Protein AF-A0A5J4L9F7-F1 (afdb_monomer)

Secondary structure (DSSP, 8-state):
----------PPPPP--GGGS--TTSHHHHHHHHHHHHHTSPPEEGGGPPP----EEEEEEE-S--GGGGGG--TT--S-SEEEEEPPTTTTTTS----TTSSSHHHHHHHHHHHHHTT-SS--GGGEEEEEEE--TTTHHHHHHHHHHHH--HHHHTSTTTT---PPTTSGGGSPPPHHHHHS---HHHHTSPPPTTTHHHHHHHHHHHHHHSSS--GGGGPPTTSPP--PPPP-

Foldseek 3Di:
DDDDDDDPPDDPPDPQDPVRDDDCPPLLLLLLQLLQVQLPFDKDQLQCQDDFFFWFKKFKAFQDDQPLCVLQRDPSRQAGLDIDTFAAPCPVPVPPGDWRRHGRRRVVQSNVLLVVQVQFPRHDSRRMIMGIDSDGPVNRVSNRVSCCVQQVNCCVHQQDDSSDDDDPPDCQAVDEQGSVCQQGPRPVSSNPHHYDVVTNPVSSVVSNVSSVPRSDGDPQSVDDRPDDRPDDDPDD

pLDDT: mean 83.87, std 18.31, range [33.12, 98.81]

Nearest PDB structures (foldseek):
  3mx1-assembly1_A-2  TM=8.204E-01  e=7.536E-15  Escherichia coli
  3nic-assembly2_D  TM=8.212E-01  e=9.104E-15  Escherichia coli
  3mx4-assembly2_B  TM=7.926E-01  e=2.065E-14  Escherichia coli

Solvent-accessible surface area (backbone atoms only — not comparable to full-atom values): 13791 Å² total; per-residue (Å²): 141,87,81,83,92,83,82,83,81,74,78,75,79,74,83,73,52,81,87,73,54,91,53,75,84,38,67,69,48,47,15,46,41,51,47,50,58,29,71,68,39,75,72,41,51,37,82,66,69,71,93,64,62,6,9,17,36,37,36,33,26,38,54,47,79,52,78,85,49,45,68,41,39,37,96,79,64,73,42,38,43,30,68,45,73,23,68,46,66,35,68,92,70,78,45,86,57,53,57,38,70,52,64,38,42,33,50,55,49,49,51,52,50,33,60,50,40,60,34,19,77,83,49,64,45,92,29,29,30,31,27,62,34,74,36,55,67,85,51,38,64,47,22,47,52,46,47,48,70,68,50,47,16,50,39,64,74,71,29,35,47,67,90,62,71,90,68,74,92,85,54,53,82,82,37,65,25,40,50,29,48,53,65,41,44,56,46,66,79,49,66,71,19,45,70,44,89,78,50,41,61,63,54,52,54,51,48,52,59,47,42,76,76,46,39,63,71,52,79,70,76,76,61,61,80,89,58,81,72,80,71,74,78,75,86,128

Structure (mmCIF, N/CA/C/O backbone):
data_AF-A0A5J4L9F7-F1
#
_entry.id   AF-A0A5J4L9F7-F1
#
loop_
_atom_site.group_PDB
_atom_site.id
_atom_site.type_symbol
_atom_site.label_atom_id
_atom_site.label_alt_id
_atom_site.label_comp_id
_atom_site.label_asym_id
_atom_site.label_entity_id
_atom_site.label_seq_id
_atom_site.pdbx_PDB_ins_code
_atom_site.Cartn_x
_atom_site.Cartn_y
_atom_site.Cartn_z
_atom_site.occupancy
_atom_site.B_iso_or_equiv
_atom_site.auth_seq_id
_atom_site.auth_comp_id
_atom_sit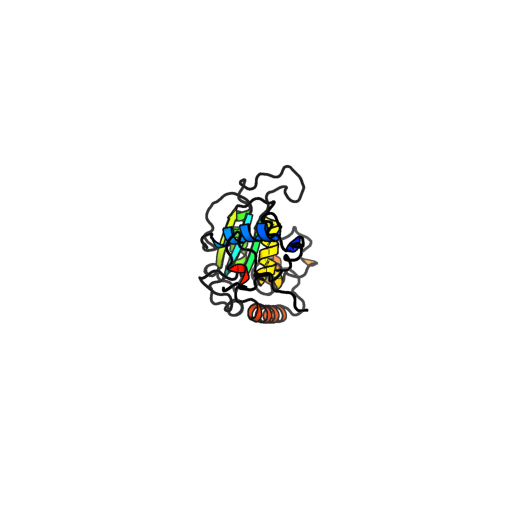e.auth_asym_id
_atom_site.auth_atom_id
_atom_site.pdbx_PDB_model_num
ATOM 1 N N . MET A 1 1 ? -10.640 19.359 -73.716 1.00 40.81 1 MET A N 1
ATOM 2 C CA . MET A 1 1 ? -9.507 19.963 -72.989 1.00 40.81 1 MET A CA 1
ATOM 3 C C . MET A 1 1 ? -9.984 20.197 -71.572 1.00 40.81 1 MET A C 1
ATOM 5 O O . MET A 1 1 ? -10.777 21.101 -71.355 1.00 40.81 1 MET A O 1
ATOM 9 N N . SER A 1 2 ? -9.617 19.293 -70.670 1.00 45.59 2 SER A N 1
ATOM 10 C CA . SER A 1 2 ? -9.931 19.362 -69.245 1.00 45.59 2 SER A CA 1
ATOM 11 C C . SER A 1 2 ? -8.604 19.471 -68.515 1.00 45.59 2 SER A C 1
ATOM 13 O O . SER A 1 2 ? -7.813 18.536 -68.583 1.00 45.59 2 SER A O 1
ATOM 15 N N . GLU A 1 3 ? -8.369 20.592 -67.846 1.00 40.12 3 GLU A N 1
ATOM 16 C CA . GLU A 1 3 ? -7.346 20.707 -66.809 1.00 40.12 3 GLU A CA 1
ATOM 17 C C . GLU A 1 3 ? -8.027 21.182 -65.526 1.00 40.12 3 GLU A C 1
ATOM 19 O O . GLU A 1 3 ? -8.762 22.172 -65.515 1.00 40.12 3 GLU A O 1
ATOM 24 N N . SER A 1 4 ? -7.830 20.390 -64.475 1.00 45.22 4 SER A N 1
ATOM 25 C CA . SER A 1 4 ? -8.256 20.624 -63.098 1.00 45.22 4 SER A CA 1
ATOM 26 C C . SER A 1 4 ? -7.392 21.700 -62.427 1.00 45.22 4 SER A C 1
ATOM 28 O O . SER A 1 4 ? -6.222 21.839 -62.784 1.00 45.22 4 SER A O 1
ATOM 30 N N . PRO A 1 5 ? -7.894 22.399 -61.393 1.00 50.03 5 PRO A N 1
ATOM 31 C CA . PRO A 1 5 ? -7.060 23.184 -60.501 1.00 50.03 5 PRO A CA 1
ATOM 32 C C . PRO A 1 5 ? -6.669 22.333 -59.284 1.00 50.03 5 PRO A C 1
ATOM 34 O O . PRO A 1 5 ? -7.525 21.970 -58.483 1.00 50.03 5 PRO A O 1
ATOM 37 N N . GLU A 1 6 ? -5.383 22.056 -59.090 1.00 49.94 6 GLU A N 1
ATOM 38 C CA . GLU A 1 6 ? -4.868 21.653 -57.778 1.00 49.94 6 GLU A CA 1
ATOM 39 C C . GLU A 1 6 ? -3.593 22.427 -57.455 1.00 49.94 6 GLU A C 1
ATOM 41 O O . GLU A 1 6 ? -2.555 22.257 -58.084 1.00 49.94 6 GLU A O 1
ATOM 46 N N . SER A 1 7 ? -3.682 23.273 -56.433 1.00 42.81 7 SER A N 1
ATOM 47 C CA . SER A 1 7 ? -2.584 23.503 -55.496 1.00 42.81 7 SER A CA 1
ATOM 48 C C . SER A 1 7 ? -3.174 24.123 -54.231 1.00 42.81 7 SER A C 1
ATOM 50 O O . SER A 1 7 ? -3.204 25.339 -54.049 1.00 42.81 7 SER A O 1
ATOM 52 N N . SER A 1 8 ? -3.732 23.263 -53.376 1.00 42.81 8 SER A N 1
ATOM 53 C CA . SER A 1 8 ? -4.013 23.616 -51.987 1.00 42.81 8 SER A CA 1
ATOM 54 C C . SER A 1 8 ? -2.684 23.531 -51.243 1.00 42.81 8 SER A C 1
ATOM 56 O O . SER A 1 8 ? -2.179 22.442 -50.972 1.00 42.81 8 SER A O 1
ATOM 58 N N . GLY A 1 9 ? -2.068 24.688 -50.998 1.00 43.84 9 GLY A N 1
ATOM 59 C CA . GLY A 1 9 ? -0.853 24.794 -50.199 1.00 43.84 9 GLY A CA 1
ATOM 60 C C . GLY A 1 9 ? -1.137 24.361 -48.765 1.00 43.84 9 GLY A C 1
ATOM 61 O O . GLY A 1 9 ? -1.624 25.151 -47.959 1.00 43.84 9 GLY A O 1
ATOM 62 N N . ALA A 1 10 ? -0.838 23.104 -48.444 1.00 46.91 10 ALA A N 1
ATOM 63 C CA . ALA A 1 10 ? -0.822 22.636 -47.069 1.00 46.91 10 ALA A CA 1
ATOM 64 C C . ALA A 1 10 ? 0.315 23.349 -46.324 1.00 46.91 10 ALA A C 1
ATOM 66 O O . ALA A 1 10 ? 1.493 23.185 -46.647 1.00 46.91 10 ALA A O 1
ATOM 67 N N . ILE A 1 11 ? -0.047 24.161 -45.331 1.00 43.66 11 ILE A N 1
ATOM 68 C CA . ILE A 1 11 ? 0.898 24.720 -44.364 1.00 43.66 11 ILE A CA 1
ATOM 69 C C . ILE A 1 11 ? 1.547 23.525 -43.642 1.00 43.66 11 ILE A C 1
ATOM 71 O O . ILE A 1 11 ? 0.811 22.696 -43.101 1.00 43.66 11 ILE A O 1
ATOM 75 N N . PRO A 1 12 ? 2.887 23.382 -43.635 1.00 50.88 12 PRO A N 1
ATOM 76 C CA . PRO A 1 12 ? 3.526 22.299 -42.899 1.00 50.88 12 PRO A CA 1
ATOM 77 C C . PRO A 1 12 ? 3.180 22.426 -41.406 1.00 50.88 12 PRO A C 1
ATOM 79 O O . PRO A 1 12 ? 3.127 23.549 -40.894 1.00 50.88 12 PRO A O 1
ATOM 82 N N . PRO A 1 13 ? 2.929 21.311 -40.693 1.00 56.84 13 PRO A N 1
ATOM 83 C CA . PRO A 1 13 ? 2.629 21.371 -39.270 1.00 56.84 13 PRO A CA 1
ATOM 84 C C . PRO A 1 13 ? 3.770 22.081 -38.536 1.00 56.84 13 PRO A C 1
ATOM 86 O O . PRO A 1 13 ? 4.947 21.859 -38.833 1.00 56.84 13 PRO A O 1
ATOM 89 N N . ALA A 1 14 ? 3.403 22.964 -37.603 1.00 54.81 14 ALA A N 1
ATOM 90 C CA . ALA A 1 14 ? 4.346 23.697 -36.768 1.00 54.81 14 ALA A CA 1
ATOM 91 C C . ALA A 1 14 ? 5.387 22.736 -36.161 1.00 54.81 14 ALA A C 1
ATOM 93 O O . ALA A 1 14 ? 5.034 21.596 -35.840 1.00 54.81 14 ALA A O 1
ATOM 94 N N . PRO A 1 15 ? 6.658 23.156 -36.003 1.00 56.19 15 PRO A N 1
ATOM 95 C CA . PRO A 1 15 ? 7.694 22.281 -35.479 1.00 56.19 15 PRO A CA 1
ATOM 96 C C . PRO A 1 15 ? 7.250 21.746 -34.122 1.00 56.19 15 PRO A C 1
ATOM 98 O O . PRO A 1 15 ? 6.947 22.509 -33.204 1.00 56.19 15 PRO A O 1
ATOM 101 N N . ALA A 1 16 ? 7.182 20.421 -34.040 1.00 61.62 16 ALA A N 1
ATOM 102 C CA . ALA A 1 16 ? 6.805 19.692 -32.849 1.00 61.62 16 ALA A CA 1
ATOM 103 C C . ALA A 1 16 ? 7.678 20.188 -31.679 1.00 61.62 16 ALA A C 1
ATOM 105 O O . ALA A 1 16 ? 8.893 19.976 -31.663 1.00 61.62 16 ALA A O 1
ATOM 106 N N . GLY A 1 17 ? 7.081 20.903 -30.716 1.00 63.78 17 GLY A N 1
ATOM 107 C CA . GLY A 1 17 ? 7.775 21.292 -29.489 1.00 63.78 17 GLY A CA 1
ATOM 108 C C . GLY A 1 17 ? 8.316 20.043 -28.792 1.00 63.78 17 GLY A C 1
ATOM 109 O O . GLY A 1 17 ? 7.772 18.956 -28.990 1.00 63.78 17 GLY A O 1
ATOM 110 N N . ARG A 1 18 ? 9.374 20.170 -27.979 1.00 58.53 18 ARG A N 1
ATOM 111 C CA . ARG A 1 18 ? 10.044 19.025 -27.327 1.00 58.53 18 ARG A CA 1
ATOM 112 C C . ARG A 1 18 ? 9.046 18.016 -26.751 1.00 58.53 18 ARG A C 1
ATOM 114 O O . ARG A 1 18 ? 9.234 16.821 -26.936 1.00 58.53 18 ARG A O 1
ATOM 121 N N . ASP A 1 19 ? 7.950 18.479 -26.158 1.00 63.25 19 ASP A N 1
ATOM 122 C CA . ASP A 1 19 ? 6.944 17.635 -25.508 1.00 63.25 19 ASP A CA 1
ATOM 123 C C . ASP A 1 19 ? 6.099 16.771 -26.459 1.00 63.25 19 A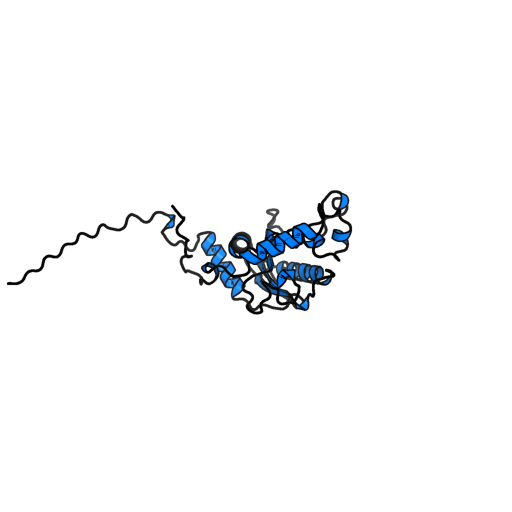SP A C 1
ATOM 125 O O . ASP A 1 19 ? 5.603 15.733 -26.030 1.00 63.25 19 ASP A O 1
ATOM 129 N N . SER A 1 20 ? 6.022 17.118 -27.745 1.00 68.88 20 SER A N 1
ATOM 130 C CA . SER A 1 20 ? 5.235 16.408 -28.769 1.00 68.88 20 SER A CA 1
ATOM 131 C C . SER A 1 20 ? 5.965 15.246 -29.462 1.00 68.88 20 SER A C 1
ATOM 133 O O . SER A 1 20 ? 5.339 14.461 -30.171 1.00 68.88 20 SER A O 1
ATOM 135 N N . ILE A 1 21 ? 7.277 15.097 -29.243 1.00 82.31 21 ILE A N 1
ATOM 136 C CA . ILE A 1 21 ? 8.052 13.950 -29.737 1.00 82.31 21 ILE A CA 1
ATOM 137 C C . ILE A 1 21 ? 8.001 12.834 -28.693 1.00 82.31 21 ILE A C 1
ATOM 139 O O . ILE A 1 21 ? 8.402 13.040 -27.550 1.00 82.31 21 ILE A O 1
ATOM 143 N N . TYR A 1 22 ? 7.550 11.637 -29.069 1.00 81.75 22 TYR A N 1
ATOM 144 C CA . TYR A 1 22 ? 7.617 10.484 -28.172 1.00 81.75 22 TYR A CA 1
ATOM 145 C C . TYR A 1 22 ? 9.078 10.149 -27.840 1.00 81.75 22 TYR A C 1
ATOM 147 O O . TYR A 1 22 ? 9.891 9.930 -28.735 1.00 81.75 22 TYR A O 1
ATOM 155 N N . ASP A 1 23 ? 9.404 10.090 -26.551 1.00 82.75 23 ASP A N 1
ATOM 156 C CA . ASP A 1 23 ? 10.721 9.675 -26.070 1.00 82.75 23 ASP A CA 1
ATOM 157 C C . ASP A 1 23 ? 10.544 8.533 -25.054 1.00 82.75 23 ASP A C 1
ATOM 159 O O . ASP A 1 23 ? 10.020 8.762 -23.956 1.00 82.75 23 ASP A O 1
ATOM 163 N N . PRO A 1 24 ? 10.945 7.295 -25.400 1.00 83.00 24 PRO A N 1
ATOM 164 C CA . PRO A 1 24 ? 10.773 6.130 -24.534 1.00 83.00 24 PRO A CA 1
ATOM 165 C C . PRO A 1 24 ? 11.591 6.216 -23.238 1.00 83.00 24 PRO A C 1
ATOM 167 O O . PRO A 1 24 ? 11.278 5.512 -22.281 1.00 83.00 24 PRO A O 1
ATOM 170 N N . LEU A 1 25 ? 12.612 7.079 -23.184 1.00 85.12 25 LEU A N 1
ATOM 171 C CA . LEU A 1 25 ? 13.458 7.293 -22.009 1.00 85.12 25 LEU A CA 1
ATOM 172 C C . LEU A 1 25 ? 12.938 8.412 -21.099 1.00 85.12 25 LEU A C 1
ATOM 174 O O . LEU A 1 25 ? 13.533 8.676 -20.049 1.00 85.12 25 LEU A O 1
ATOM 178 N N . ARG A 1 26 ? 11.806 9.048 -21.441 1.00 85.88 26 ARG A N 1
ATOM 179 C CA . ARG A 1 26 ? 11.115 9.947 -20.510 1.00 85.88 26 ARG A CA 1
AT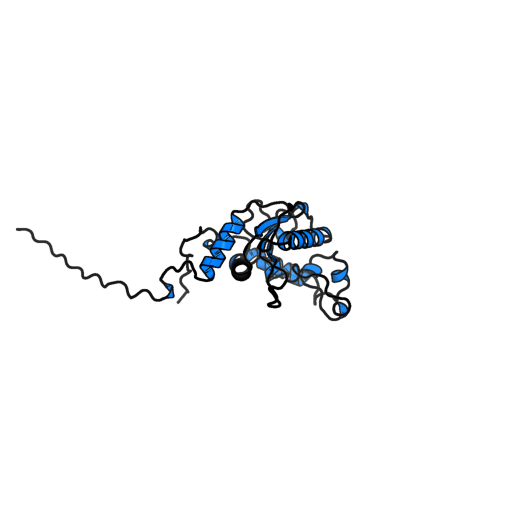OM 180 C C . ARG A 1 26 ? 10.749 9.211 -19.239 1.00 85.88 26 ARG A C 1
ATOM 182 O O . ARG A 1 26 ? 10.341 8.049 -19.255 1.00 85.88 26 ARG A O 1
ATOM 189 N N . ARG A 1 27 ? 10.837 9.935 -18.126 1.00 84.19 27 ARG A N 1
ATOM 190 C CA . ARG A 1 27 ? 10.600 9.398 -16.787 1.00 84.19 27 ARG A CA 1
ATOM 191 C C . ARG A 1 27 ? 9.241 8.716 -16.668 1.00 84.19 27 ARG A C 1
ATOM 193 O O . ARG A 1 27 ? 9.142 7.657 -16.058 1.00 84.19 27 ARG A O 1
ATOM 200 N N . GLU A 1 28 ? 8.225 9.310 -17.273 1.00 84.50 28 GLU A N 1
ATOM 201 C CA . GLU A 1 28 ? 6.847 8.834 -17.269 1.00 84.50 28 GLU A CA 1
ATOM 202 C C . GLU A 1 28 ? 6.721 7.533 -18.070 1.00 84.50 28 GLU A C 1
ATOM 204 O O . GLU A 1 28 ? 6.095 6.585 -17.606 1.00 84.50 28 GLU A O 1
ATOM 209 N N . ASN A 1 29 ? 7.379 7.446 -19.229 1.00 86.25 29 ASN A N 1
ATOM 210 C CA . ASN A 1 29 ? 7.360 6.256 -20.082 1.00 86.25 29 ASN A CA 1
ATOM 211 C C . ASN A 1 29 ? 8.132 5.088 -19.453 1.00 86.25 29 ASN A C 1
ATOM 213 O O . ASN A 1 29 ? 7.654 3.954 -19.476 1.00 86.25 29 ASN A O 1
ATOM 217 N N . LEU A 1 30 ? 9.270 5.364 -18.809 1.00 87.06 30 LEU A N 1
ATOM 218 C CA . LEU A 1 30 ? 10.004 4.367 -18.027 1.00 87.06 30 LEU A CA 1
ATOM 219 C C . LEU A 1 30 ? 9.176 3.868 -16.835 1.00 87.06 30 LEU A C 1
ATOM 221 O O . LEU A 1 30 ? 9.086 2.662 -16.611 1.00 87.06 30 LEU A O 1
ATOM 225 N N . GLY A 1 31 ? 8.520 4.777 -16.106 1.00 87.50 31 GLY A N 1
ATOM 226 C CA . GLY A 1 31 ? 7.599 4.418 -15.026 1.00 87.50 31 GLY A CA 1
ATOM 227 C C . GLY A 1 31 ? 6.441 3.540 -15.512 1.00 87.50 31 GLY A C 1
ATOM 228 O O . GLY A 1 31 ? 6.160 2.513 -14.894 1.00 87.50 31 GLY A O 1
ATOM 229 N N . ARG A 1 32 ? 5.820 3.890 -16.650 1.00 89.19 32 ARG A N 1
ATOM 230 C CA . ARG A 1 32 ? 4.739 3.100 -17.267 1.00 89.19 32 ARG A CA 1
ATOM 231 C C . ARG A 1 32 ? 5.201 1.724 -17.718 1.00 89.19 32 ARG A C 1
ATOM 233 O O . ARG A 1 32 ? 4.467 0.764 -17.529 1.00 89.19 32 ARG A O 1
ATOM 240 N N . SER A 1 33 ? 6.415 1.607 -18.251 1.00 90.69 33 SER A N 1
ATOM 241 C CA . SER A 1 33 ? 6.992 0.311 -18.624 1.00 90.69 33 SER A CA 1
ATOM 242 C C . SER A 1 33 ? 7.087 -0.633 -17.418 1.00 90.69 33 SER A C 1
ATOM 244 O O . SER A 1 33 ? 6.652 -1.783 -17.486 1.00 90.69 33 SER A O 1
ATOM 246 N N . VAL A 1 34 ? 7.562 -0.129 -16.271 1.00 91.81 34 VAL A N 1
ATOM 247 C CA . VAL A 1 34 ? 7.627 -0.910 -15.022 1.00 91.81 34 VAL A CA 1
ATOM 248 C C . VAL A 1 34 ? 6.234 -1.236 -14.481 1.00 91.81 34 VAL A C 1
ATOM 250 O O . VAL A 1 34 ? 6.001 -2.370 -14.065 1.00 91.81 34 VAL A O 1
ATOM 253 N N . LEU A 1 35 ? 5.303 -0.276 -14.497 1.00 90.94 35 LEU A N 1
ATOM 254 C CA . LEU A 1 35 ? 3.907 -0.513 -14.114 1.00 90.94 35 LEU A CA 1
ATOM 255 C C . LEU A 1 35 ? 3.288 -1.625 -14.970 1.00 90.94 35 LEU A C 1
ATOM 257 O O . LEU A 1 35 ? 2.721 -2.565 -14.419 1.00 90.94 35 LEU A O 1
ATOM 261 N N . TRP A 1 36 ? 3.439 -1.555 -16.293 1.00 90.12 36 TRP A N 1
ATOM 262 C CA . TRP A 1 36 ? 2.911 -2.557 -17.213 1.00 90.12 36 TRP A CA 1
ATOM 263 C C . TRP A 1 36 ? 3.492 -3.949 -16.938 1.00 90.12 36 TRP A C 1
ATOM 265 O O . TRP A 1 36 ? 2.751 -4.930 -16.840 1.00 90.12 36 TRP A O 1
ATOM 275 N N . ALA A 1 37 ? 4.810 -4.033 -16.734 1.00 94.00 37 ALA A N 1
ATOM 276 C CA . ALA A 1 37 ? 5.466 -5.280 -16.359 1.00 94.00 37 ALA A CA 1
ATOM 277 C C . ALA A 1 37 ? 4.926 -5.829 -15.027 1.00 94.00 37 ALA A C 1
ATOM 279 O O . ALA A 1 37 ? 4.675 -7.027 -14.919 1.00 94.00 37 ALA A O 1
ATOM 280 N N . LEU A 1 38 ? 4.685 -4.965 -14.033 1.00 95.06 38 LEU A N 1
ATOM 281 C CA . LEU A 1 38 ? 4.126 -5.354 -12.739 1.00 95.06 38 LEU A CA 1
ATOM 282 C C . LEU A 1 38 ? 2.687 -5.872 -12.862 1.00 95.06 38 LEU A C 1
ATOM 284 O O . LEU A 1 38 ? 2.392 -6.937 -12.322 1.00 95.06 38 LEU A O 1
ATOM 288 N N . VAL A 1 39 ? 1.789 -5.166 -13.558 1.00 91.50 39 VAL A N 1
ATOM 289 C CA . VAL A 1 39 ? 0.382 -5.603 -13.706 1.00 91.50 39 VAL A CA 1
ATOM 290 C C . VAL A 1 39 ? 0.241 -6.853 -14.571 1.00 91.50 39 VAL A C 1
ATOM 292 O O . VAL A 1 39 ? -0.730 -7.587 -14.421 1.00 91.50 39 VAL A O 1
ATOM 295 N N . SER A 1 40 ? 1.234 -7.134 -15.417 1.00 92.94 40 SER A N 1
ATOM 296 C CA . SER A 1 40 ? 1.312 -8.371 -16.201 1.00 92.94 40 SER A CA 1
ATOM 297 C C . SER A 1 40 ? 1.740 -9.586 -15.368 1.00 92.94 40 SER A C 1
ATOM 299 O O . SER A 1 40 ? 1.625 -10.718 -15.835 1.00 92.94 40 SER A O 1
ATOM 301 N N . THR A 1 41 ? 2.227 -9.389 -14.136 1.00 95.75 41 THR A N 1
ATOM 302 C CA . THR A 1 41 ? 2.529 -10.508 -13.233 1.00 95.75 41 THR A CA 1
ATOM 303 C C . THR A 1 41 ? 1.253 -11.143 -12.679 1.00 95.75 41 THR A C 1
ATOM 305 O O . THR A 1 41 ? 0.215 -10.492 -12.504 1.00 95.75 41 THR A O 1
ATOM 308 N N . GLN A 1 42 ? 1.332 -12.436 -12.370 1.00 95.31 42 GLN A N 1
ATOM 309 C CA . GLN A 1 42 ? 0.255 -13.136 -11.683 1.00 95.31 42 GLN A CA 1
ATOM 310 C C . GLN A 1 42 ? 0.100 -12.587 -10.259 1.00 95.31 42 GLN A C 1
ATOM 312 O O . GLN A 1 42 ? 1.074 -12.480 -9.513 1.00 95.31 42 GLN A O 1
ATOM 317 N N . ALA A 1 43 ? -1.134 -12.256 -9.879 1.00 97.62 43 ALA A N 1
ATOM 318 C CA . ALA A 1 43 ? -1.452 -11.946 -8.494 1.00 97.62 43 ALA A CA 1
ATOM 319 C C . ALA A 1 43 ? -1.421 -13.235 -7.661 1.00 97.62 43 ALA A C 1
ATOM 321 O O . ALA A 1 43 ? -1.979 -14.255 -8.069 1.00 97.62 43 ALA A O 1
ATOM 322 N N . VAL A 1 44 ? -0.783 -13.183 -6.494 1.00 98.06 44 VAL A N 1
ATOM 323 C CA . VAL A 1 44 ? -0.717 -14.303 -5.543 1.00 98.06 44 VAL A CA 1
ATOM 324 C C . VAL A 1 44 ? -1.301 -13.887 -4.192 1.00 98.06 44 VAL A C 1
ATOM 326 O O . VAL A 1 44 ? -1.240 -12.697 -3.864 1.00 98.06 44 VAL A O 1
ATOM 329 N N . PRO A 1 45 ? -1.843 -14.813 -3.383 1.00 98.56 45 PRO A N 1
ATOM 330 C CA . PRO A 1 45 ? -2.272 -14.497 -2.025 1.00 98.56 45 PRO A CA 1
ATOM 331 C C . PR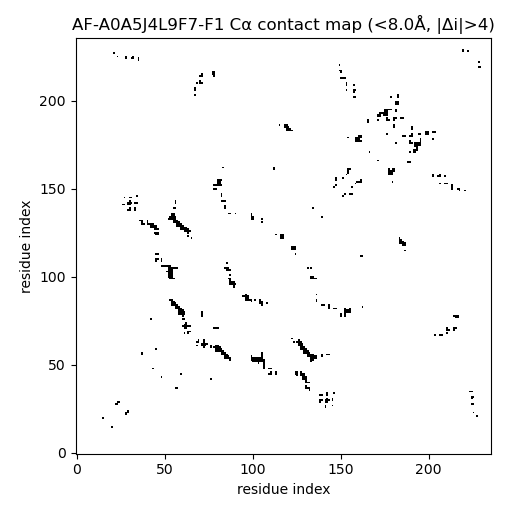O A 1 45 ? -1.124 -13.897 -1.204 1.00 98.56 45 PRO A C 1
ATOM 333 O O . PRO A 1 45 ? 0.005 -14.394 -1.221 1.00 98.56 45 PRO A O 1
ATOM 336 N N . LEU A 1 46 ? -1.396 -12.827 -0.456 1.00 98.50 46 LEU A N 1
ATOM 337 C CA . LEU A 1 46 ? -0.372 -12.124 0.324 1.00 98.50 46 LEU A CA 1
ATOM 338 C C . LEU A 1 46 ? 0.166 -12.976 1.490 1.00 98.50 46 LEU A C 1
ATOM 340 O O . LEU A 1 46 ? 1.296 -12.771 1.938 1.00 98.50 46 LEU A O 1
ATOM 344 N N . GLY A 1 47 ? -0.614 -13.948 1.968 1.00 97.50 47 GLY A N 1
ATOM 345 C CA . GLY A 1 47 ? -0.169 -14.946 2.945 1.00 97.50 47 GLY A CA 1
ATOM 346 C C . GLY A 1 47 ? 0.785 -16.003 2.375 1.00 97.50 47 GLY A C 1
ATOM 347 O O . GLY A 1 47 ? 1.535 -16.613 3.133 1.00 97.50 47 GLY A O 1
ATOM 348 N N . GLU A 1 48 ? 0.831 -16.170 1.050 1.00 97.25 48 GLU A N 1
ATOM 349 C CA . GLU A 1 48 ? 1.506 -17.285 0.368 1.00 97.25 48 GLU A CA 1
ATOM 350 C C . GLU A 1 48 ? 2.629 -16.809 -0.567 1.00 97.25 48 GLU A C 1
ATOM 352 O O . GLU A 1 48 ? 2.919 -17.419 -1.595 1.00 97.25 48 GLU A O 1
ATOM 357 N N . ILE A 1 49 ? 3.290 -15.698 -0.221 1.00 96.75 49 ILE A N 1
ATOM 358 C CA . ILE A 1 49 ? 4.374 -15.145 -1.044 1.00 96.75 49 ILE A CA 1
ATOM 359 C C . ILE A 1 49 ? 5.500 -16.184 -1.212 1.00 96.75 49 ILE A C 1
ATOM 361 O O . ILE A 1 49 ? 6.148 -16.544 -0.209 1.00 96.75 49 ILE A O 1
ATOM 365 N N . PRO A 1 50 ? 5.789 -16.618 -2.459 1.00 93.62 50 PRO A N 1
ATOM 366 C CA . PRO A 1 50 ? 6.793 -17.636 -2.721 1.00 93.62 50 PRO A CA 1
ATOM 367 C C . PRO A 1 50 ? 8.188 -17.134 -2.353 1.00 93.62 50 PRO A C 1
ATOM 369 O O . PRO A 1 50 ? 8.435 -15.937 -2.164 1.00 93.62 50 PRO A O 1
ATOM 372 N N . ASP A 1 51 ? 9.136 -18.057 -2.255 1.00 92.69 51 ASP A N 1
ATOM 373 C CA . ASP A 1 51 ? 10.531 -17.669 -2.140 1.00 92.69 51 ASP A CA 1
ATOM 374 C C . ASP A 1 51 ? 11.066 -17.186 -3.488 1.00 92.69 51 ASP A C 1
ATOM 376 O O . ASP A 1 51 ? 10.991 -17.865 -4.506 1.00 92.69 51 ASP A O 1
ATOM 380 N N . PHE A 1 52 ? 11.640 -15.988 -3.469 1.00 92.31 52 PHE A N 1
ATOM 381 C CA . PHE A 1 52 ? 12.352 -15.397 -4.590 1.00 92.31 52 PHE A CA 1
ATOM 382 C C . PHE A 1 52 ? 13.410 -14.429 -4.063 1.00 92.31 52 PHE A C 1
ATOM 384 O O . PHE A 1 52 ? 13.419 -14.069 -2.876 1.00 92.31 52 PHE A O 1
ATOM 391 N N . ARG A 1 53 ? 14.320 -14.019 -4.943 1.00 91.12 53 ARG A N 1
ATOM 392 C CA . ARG A 1 53 ? 15.385 -13.068 -4.632 1.00 91.12 53 ARG A CA 1
ATOM 393 C C . ARG A 1 53 ? 15.136 -11.707 -5.262 1.00 91.12 53 ARG A C 1
ATOM 395 O O . ARG A 1 53 ? 14.490 -11.600 -6.299 1.00 91.12 53 ARG A O 1
ATOM 402 N N . GLY A 1 54 ? 15.705 -10.693 -4.628 1.00 91.31 54 GLY A N 1
ATOM 403 C CA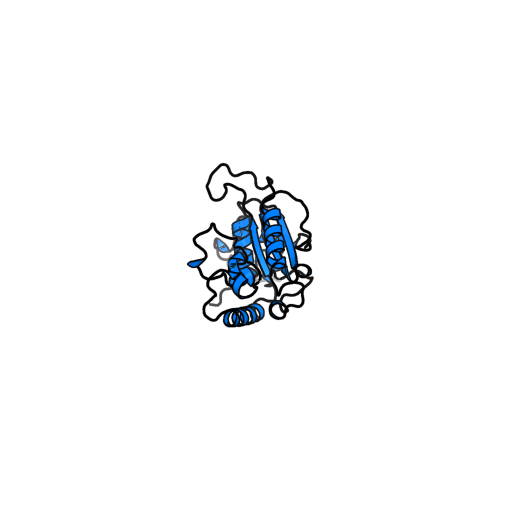 . GLY A 1 54 ? 15.826 -9.354 -5.170 1.00 91.31 54 GLY A CA 1
ATOM 404 C C . GLY A 1 54 ? 15.065 -8.264 -4.421 1.00 91.31 54 GLY A C 1
ATOM 405 O O . GLY A 1 54 ? 14.352 -8.478 -3.430 1.00 91.31 54 GLY A O 1
ATOM 406 N N . SER A 1 55 ? 15.291 -7.066 -4.932 1.00 92.38 55 SER A N 1
ATOM 407 C CA . SER A 1 55 ? 14.662 -5.793 -4.598 1.00 92.38 55 SER A CA 1
ATOM 408 C C . SER A 1 55 ? 13.711 -5.404 -5.731 1.00 92.38 55 SER A C 1
ATOM 410 O O . SER A 1 55 ? 13.785 -5.978 -6.815 1.00 92.38 55 SER A O 1
ATOM 412 N N . GLY A 1 56 ? 12.777 -4.486 -5.497 1.00 94.88 56 GLY A N 1
ATOM 413 C CA . GLY A 1 56 ? 11.817 -4.139 -6.542 1.00 94.88 56 GLY A CA 1
ATOM 414 C C . GLY A 1 56 ? 10.577 -3.409 -6.053 1.00 94.88 56 GLY A C 1
ATOM 415 O O . GLY A 1 56 ? 10.578 -2.779 -4.994 1.00 94.88 56 GLY A O 1
ATOM 416 N N . ILE A 1 57 ? 9.509 -3.527 -6.836 1.00 97.00 57 ILE A N 1
ATOM 417 C CA . ILE A 1 57 ? 8.218 -2.864 -6.629 1.00 97.00 57 ILE A CA 1
ATOM 418 C C . ILE A 1 57 ? 7.099 -3.895 -6.446 1.00 97.00 57 ILE A C 1
ATOM 420 O O . ILE A 1 57 ? 7.184 -5.019 -6.942 1.00 97.00 57 ILE A O 1
ATOM 424 N N . TYR A 1 58 ? 6.056 -3.524 -5.710 1.00 98.12 58 TYR A N 1
ATOM 425 C CA . TYR A 1 58 ? 4.878 -4.352 -5.485 1.00 98.12 58 TYR A CA 1
ATOM 426 C C . TYR A 1 58 ? 3.609 -3.515 -5.343 1.00 98.12 58 TYR A C 1
ATOM 428 O O . TYR A 1 58 ? 3.643 -2.340 -4.972 1.00 98.12 58 TYR A O 1
ATOM 436 N N . ALA A 1 59 ? 2.481 -4.171 -5.584 1.00 98.44 59 ALA A N 1
ATOM 437 C CA . ALA A 1 59 ? 1.144 -3.660 -5.350 1.00 98.44 59 ALA A CA 1
ATOM 438 C C . ALA A 1 59 ? 0.332 -4.707 -4.581 1.00 98.44 59 ALA A C 1
ATOM 440 O O . ALA A 1 59 ? 0.415 -5.898 -4.881 1.00 98.44 59 ALA A O 1
ATOM 441 N N . ILE A 1 60 ? -0.424 -4.259 -3.583 1.00 98.75 60 ILE A N 1
ATOM 442 C CA . ILE A 1 60 ? -1.336 -5.075 -2.780 1.00 98.75 60 ILE A CA 1
ATOM 443 C C . ILE A 1 60 ? -2.761 -4.727 -3.194 1.00 98.75 60 ILE A C 1
ATOM 445 O O . ILE A 1 60 ? -3.095 -3.552 -3.351 1.00 98.75 60 ILE A O 1
ATOM 449 N N . TYR A 1 61 ? -3.596 -5.745 -3.334 1.00 98.69 61 TYR A N 1
ATOM 450 C CA . TYR A 1 61 ? -4.981 -5.663 -3.770 1.00 98.69 61 TYR A CA 1
ATOM 451 C C . TYR A 1 61 ? -5.902 -6.286 -2.731 1.00 98.69 61 TYR A C 1
ATOM 453 O O . TYR A 1 61 ? -5.486 -7.163 -1.971 1.00 98.69 61 TYR A O 1
ATOM 461 N N . TYR A 1 62 ? -7.152 -5.835 -2.729 1.00 98.62 62 TYR A N 1
ATOM 462 C CA . TYR A 1 62 ? -8.184 -6.289 -1.812 1.00 98.62 62 TYR A CA 1
ATOM 463 C C . TYR A 1 62 ? -9.301 -7.017 -2.565 1.00 98.62 62 TYR A C 1
ATOM 465 O O . TYR A 1 62 ? -9.681 -6.619 -3.664 1.00 98.62 62 TYR A O 1
ATOM 473 N N . THR A 1 63 ? -9.806 -8.095 -1.970 1.00 98.44 63 THR A N 1
ATOM 474 C CA . THR A 1 63 ? -10.832 -8.984 -2.552 1.00 98.44 63 THR A CA 1
ATOM 475 C C . THR A 1 63 ? -11.877 -9.437 -1.531 1.00 98.44 63 THR A C 1
ATOM 477 O O . THR A 1 63 ? -12.636 -10.364 -1.791 1.00 98.44 63 THR A O 1
ATOM 480 N N . GLY A 1 64 ? -11.883 -8.820 -0.349 1.00 97.88 64 GLY A N 1
ATOM 481 C CA . GLY A 1 64 ? -12.736 -9.223 0.762 1.00 97.88 64 GLY A CA 1
ATOM 482 C C . GLY A 1 64 ? -14.025 -8.432 0.886 1.00 97.88 64 GLY A C 1
ATOM 483 O O . GLY A 1 64 ? -14.423 -7.688 -0.011 1.00 97.88 64 GLY A O 1
ATOM 484 N N . ASP A 1 65 ? -14.651 -8.576 2.046 1.00 97.50 65 ASP A N 1
ATOM 485 C CA . ASP A 1 65 ? -15.982 -8.068 2.345 1.00 97.50 65 ASP A CA 1
ATOM 486 C C . ASP A 1 65 ? -16.035 -6.859 3.305 1.00 97.50 65 ASP A C 1
ATOM 488 O O . ASP A 1 65 ? -17.116 -6.344 3.592 1.00 97.50 65 ASP A O 1
ATOM 492 N N . HIS A 1 66 ? -14.888 -6.345 3.751 1.00 97.81 66 HIS A N 1
ATOM 493 C CA . HIS A 1 66 ? -14.793 -5.201 4.659 1.00 97.81 66 HIS A CA 1
ATOM 494 C C . HIS A 1 66 ? -15.480 -3.966 4.064 1.00 97.81 66 HIS A C 1
ATOM 496 O O . HIS A 1 66 ? -15.083 -3.474 3.004 1.00 97.81 66 HIS A O 1
ATOM 502 N N . GLU A 1 67 ? -16.458 -3.414 4.789 1.00 96.94 67 GLU A N 1
ATOM 503 C CA . GLU A 1 67 ? -17.362 -2.354 4.317 1.00 96.94 67 GLU A CA 1
ATOM 504 C C . GLU A 1 67 ? -16.618 -1.171 3.680 1.00 96.94 67 GLU A C 1
ATOM 506 O O . GLU A 1 67 ? -16.934 -0.760 2.564 1.00 96.94 67 GLU A O 1
ATOM 511 N N . LEU A 1 68 ? -15.561 -0.678 4.338 1.00 97.31 68 LEU A N 1
ATOM 512 C CA . LEU A 1 68 ? -14.751 0.429 3.816 1.00 97.31 68 LEU A CA 1
ATOM 513 C C . LEU A 1 68 ? -14.111 0.167 2.451 1.00 97.31 68 LEU A C 1
ATOM 515 O O . LEU A 1 68 ? -13.903 1.114 1.697 1.00 97.31 68 LEU A O 1
ATOM 519 N N . TYR A 1 69 ? -13.761 -1.081 2.144 1.00 98.25 69 TYR A N 1
ATOM 520 C CA . TYR A 1 69 ? -12.957 -1.439 0.974 1.00 98.25 69 TYR A CA 1
ATOM 521 C C . TYR A 1 69 ? -13.757 -2.130 -0.126 1.00 98.25 69 TYR A C 1
ATOM 523 O O . TYR A 1 69 ? -13.201 -2.408 -1.188 1.00 98.25 69 TYR A O 1
ATOM 531 N N . GLN A 1 70 ? -15.066 -2.308 0.074 1.00 97.00 70 GLN A N 1
ATOM 532 C CA . GLN A 1 70 ? -15.997 -2.809 -0.939 1.00 97.00 70 GLN A CA 1
ATOM 533 C C . GLN A 1 70 ? -15.824 -2.164 -2.323 1.00 97.00 70 GLN A C 1
ATOM 535 O O . GLN A 1 70 ? -15.751 -2.911 -3.297 1.00 97.00 70 GLN A O 1
ATOM 540 N N . PRO A 1 71 ? -15.662 -0.827 -2.466 1.00 97.12 71 PRO A N 1
ATOM 541 C CA . PRO A 1 71 ? -15.557 -0.210 -3.791 1.00 97.12 71 PRO A CA 1
ATOM 542 C C . PRO A 1 71 ? -14.374 -0.697 -4.639 1.00 97.12 71 PRO A C 1
ATOM 544 O O . PRO A 1 71 ? -14.415 -0.568 -5.856 1.00 97.12 71 PRO A O 1
ATOM 547 N N . ILE A 1 72 ? -13.316 -1.226 -4.016 1.00 97.00 72 ILE A N 1
ATOM 548 C CA . ILE A 1 72 ? -12.116 -1.737 -4.702 1.00 97.00 72 ILE A CA 1
ATOM 549 C C . ILE A 1 72 ? -11.970 -3.257 -4.584 1.00 97.00 72 ILE A C 1
ATOM 551 O O . ILE A 1 72 ? -10.973 -3.807 -5.050 1.00 97.00 72 ILE A O 1
ATOM 555 N N . SER A 1 73 ? -12.937 -3.937 -3.960 1.00 97.38 73 SER A N 1
ATOM 556 C CA . SER A 1 73 ? -12.923 -5.388 -3.813 1.00 97.38 73 SER A CA 1
ATOM 557 C C . SER A 1 73 ? -13.176 -6.044 -5.168 1.00 97.38 73 SER A C 1
ATOM 559 O O . SER A 1 73 ? -14.276 -5.980 -5.717 1.00 97.38 73 SER A O 1
ATOM 561 N N . SER A 1 74 ? -12.130 -6.616 -5.767 1.00 94.38 74 SER A N 1
ATOM 562 C CA . SER A 1 74 ? -12.232 -7.185 -7.111 1.00 94.38 74 SER A CA 1
ATOM 563 C C . SER A 1 74 ? -11.134 -8.196 -7.412 1.00 94.38 74 SER A C 1
ATOM 565 O O . SER A 1 74 ? -9.945 -7.906 -7.277 1.00 94.38 74 SER A O 1
ATOM 567 N N . SER A 1 75 ? -11.525 -9.352 -7.953 1.00 93.56 75 SER A N 1
ATOM 568 C CA . SER A 1 75 ? -10.601 -10.360 -8.489 1.00 93.56 75 SER A CA 1
ATOM 569 C C . SER A 1 75 ? -9.921 -9.941 -9.800 1.00 93.56 75 SER A C 1
ATOM 571 O O . SER A 1 75 ? -9.090 -10.681 -10.317 1.00 93.56 75 SER A O 1
ATOM 573 N N . MET A 1 76 ? -10.267 -8.776 -10.360 1.00 93.50 76 MET A N 1
ATOM 574 C CA . MET A 1 76 ? -9.608 -8.221 -11.550 1.00 93.50 76 MET A CA 1
ATOM 575 C C . MET A 1 76 ? -8.299 -7.494 -11.213 1.00 93.50 76 MET A C 1
ATOM 577 O O . MET A 1 76 ? -7.482 -7.249 -12.100 1.00 93.50 76 MET A O 1
ATOM 581 N N . PHE A 1 77 ? -8.072 -7.155 -9.936 1.00 94.62 77 PHE A N 1
ATOM 582 C CA . PHE A 1 77 ? -6.835 -6.525 -9.457 1.00 94.62 77 PHE A CA 1
ATOM 583 C C . PHE A 1 77 ? -6.454 -5.239 -10.220 1.00 94.62 77 PHE A C 1
ATOM 585 O O . PHE A 1 77 ? -5.287 -5.018 -10.554 1.00 94.62 77 PHE A O 1
ATOM 592 N N . HIS A 1 78 ? -7.443 -4.391 -10.522 1.00 91.06 78 HIS A N 1
ATOM 593 C CA . HIS A 1 78 ? -7.220 -3.121 -11.222 1.00 91.06 78 HIS A CA 1
ATOM 594 C C . HIS A 1 78 ? -6.757 -2.007 -10.279 1.00 91.06 78 HIS A C 1
ATOM 596 O O . HIS A 1 78 ? -5.794 -1.305 -10.583 1.00 91.06 78 HIS A O 1
ATOM 602 N N . ILE A 1 79 ? -7.407 -1.866 -9.119 1.00 95.19 79 ILE A N 1
ATOM 603 C CA . ILE A 1 79 ? -7.074 -0.835 -8.133 1.00 95.19 79 ILE A CA 1
ATOM 604 C C . ILE A 1 79 ? -6.341 -1.463 -6.949 1.00 95.19 79 ILE A C 1
ATOM 606 O O . ILE A 1 79 ? -6.939 -2.237 -6.199 1.00 95.19 79 ILE A O 1
ATOM 610 N N . PRO A 1 80 ? -5.048 -1.159 -6.751 1.00 97.88 80 PRO A N 1
ATOM 611 C CA . PRO A 1 80 ? -4.355 -1.577 -5.548 1.00 97.88 80 PRO A CA 1
ATOM 612 C C . PRO A 1 80 ? -4.831 -0.766 -4.343 1.00 97.88 80 PRO A C 1
ATOM 614 O O . PRO A 1 80 ? -5.060 0.440 -4.428 1.00 97.88 80 PRO A O 1
ATOM 617 N N . ILE A 1 81 ? -4.911 -1.419 -3.186 1.00 98.62 81 ILE A N 1
ATOM 618 C CA . ILE A 1 81 ? -5.133 -0.744 -1.905 1.00 98.62 81 ILE A CA 1
ATOM 619 C C . ILE A 1 81 ? -3.845 -0.063 -1.419 1.00 98.62 81 ILE A C 1
ATOM 621 O O . ILE A 1 81 ? -3.902 0.981 -0.766 1.00 98.62 81 ILE A O 1
ATOM 625 N N . TYR A 1 82 ? -2.685 -0.620 -1.799 1.00 98.75 82 TYR A N 1
ATOM 626 C CA . TYR A 1 82 ? -1.360 -0.099 -1.477 1.00 98.75 82 TYR A CA 1
ATOM 627 C C . TYR A 1 82 ? -0.328 -0.415 -2.566 1.00 98.75 82 TYR A C 1
ATOM 629 O O . TYR A 1 82 ? -0.320 -1.504 -3.133 1.00 98.75 82 TYR A O 1
ATOM 637 N N . VAL A 1 83 ? 0.598 0.509 -2.802 1.00 98.31 83 VAL A N 1
ATOM 638 C CA . VAL A 1 83 ? 1.776 0.342 -3.662 1.00 98.31 83 VAL A CA 1
ATOM 639 C C . VAL A 1 83 ? 3.020 0.670 -2.852 1.00 98.31 83 VAL A C 1
ATOM 641 O O . VAL A 1 83 ? 3.027 1.612 -2.056 1.00 98.31 83 VAL A O 1
ATOM 644 N N . GLY A 1 84 ? 4.092 -0.088 -3.056 1.00 97.19 84 GLY A N 1
ATOM 645 C CA . GLY A 1 84 ? 5.365 0.243 -2.440 1.00 97.19 84 GLY A CA 1
ATOM 646 C C . GLY A 1 84 ? 6.558 -0.390 -3.131 1.00 97.19 84 GLY A C 1
ATOM 647 O O . GLY A 1 84 ? 6.427 -1.224 -4.024 1.00 97.19 84 GLY A O 1
ATOM 648 N N . LYS A 1 85 ? 7.748 -0.028 -2.654 1.00 95.19 85 LYS A N 1
ATOM 649 C CA . LYS A 1 85 ? 9.014 -0.638 -3.075 1.00 95.19 85 LYS A CA 1
ATOM 650 C C . LYS A 1 85 ? 9.841 -1.198 -1.923 1.00 95.19 85 LYS A C 1
ATOM 652 O O . LYS A 1 85 ? 9.585 -0.935 -0.741 1.00 95.19 85 LYS A O 1
ATOM 657 N N . ALA A 1 86 ? 10.836 -1.997 -2.279 1.00 93.44 86 ALA A N 1
ATOM 658 C CA . ALA A 1 86 ? 11.863 -2.504 -1.387 1.00 93.44 86 ALA A CA 1
ATOM 659 C C . ALA A 1 86 ? 13.224 -2.342 -2.063 1.00 93.44 86 ALA A C 1
ATOM 661 O O . ALA A 1 86 ? 13.513 -3.048 -3.023 1.00 93.44 86 ALA A O 1
ATOM 662 N N . ASP A 1 87 ? 14.035 -1.420 -1.547 1.00 85.44 87 ASP A N 1
ATOM 663 C CA . ASP A 1 87 ? 15.351 -1.095 -2.102 1.00 85.44 87 ASP A CA 1
ATOM 664 C C . ASP A 1 87 ? 16.446 -2.048 -1.571 1.00 85.44 87 ASP A C 1
ATOM 666 O O . ASP A 1 87 ? 16.329 -2.548 -0.436 1.00 85.44 87 ASP A O 1
ATOM 670 N N . PRO A 1 88 ? 17.544 -2.248 -2.326 1.00 78.38 88 PRO A N 1
ATOM 671 C CA . PRO A 1 88 ? 18.734 -2.937 -1.841 1.00 78.38 88 PRO A CA 1
ATOM 672 C C . PRO A 1 88 ? 19.310 -2.294 -0.568 1.00 78.38 88 PRO A C 1
ATOM 674 O O . PRO A 1 88 ? 19.065 -1.129 -0.232 1.00 78.38 88 PRO A O 1
ATOM 677 N N . LYS A 1 89 ? 20.109 -3.059 0.193 1.00 67.94 89 LYS A N 1
ATOM 678 C CA . LYS A 1 89 ? 20.898 -2.460 1.286 1.00 67.94 89 LYS A CA 1
ATOM 679 C C . LYS A 1 89 ? 21.933 -1.509 0.673 1.00 67.94 89 LYS A C 1
ATOM 681 O O . LYS A 1 89 ? 22.542 -1.845 -0.330 1.00 67.94 89 LYS A O 1
ATOM 686 N N . GLY A 1 90 ? 22.154 -0.358 1.305 1.00 62.22 90 GLY A N 1
ATOM 687 C CA . GLY A 1 90 ? 23.162 0.613 0.860 1.00 62.22 90 GLY A CA 1
ATOM 688 C C . GLY A 1 90 ? 22.647 1.664 -0.127 1.00 62.22 90 GLY A C 1
ATOM 689 O O . GLY A 1 90 ? 23.171 2.774 -0.107 1.00 62.22 90 GLY A O 1
ATOM 690 N N . SER A 1 91 ? 21.545 1.419 -0.854 1.00 58.06 91 SER A N 1
ATOM 691 C CA . SER A 1 91 ? 20.990 2.380 -1.833 1.00 58.06 91 SER A CA 1
ATOM 692 C C . SER A 1 91 ? 20.653 3.750 -1.229 1.00 58.06 91 SER A C 1
ATOM 694 O O . SER A 1 91 ? 20.729 4.772 -1.898 1.00 58.06 91 SER A O 1
ATOM 696 N N . ARG A 1 92 ? 20.324 3.804 0.071 1.00 57.59 92 ARG A N 1
ATOM 697 C CA . ARG A 1 92 ? 20.045 5.063 0.793 1.00 57.59 92 ARG A CA 1
ATOM 698 C C . ARG A 1 92 ? 21.280 5.744 1.394 1.00 57.59 92 ARG A C 1
ATOM 700 O O . ARG A 1 92 ? 21.149 6.849 1.906 1.00 57.59 92 ARG A O 1
ATOM 707 N N . LYS A 1 93 ? 22.441 5.082 1.399 1.00 54.62 93 LYS A N 1
ATOM 708 C CA . LYS A 1 93 ? 23.683 5.561 2.032 1.00 54.62 93 LYS A CA 1
ATOM 709 C C . LYS A 1 93 ? 24.837 5.788 1.049 1.00 54.62 93 LYS A C 1
ATOM 711 O O . LYS A 1 93 ? 25.875 6.273 1.478 1.00 54.62 93 LYS A O 1
ATOM 716 N N . GLY A 1 94 ? 24.679 5.443 -0.232 1.00 51.97 94 GLY A N 1
ATOM 717 C CA . GLY A 1 94 ? 25.751 5.569 -1.230 1.00 51.97 94 GLY A CA 1
ATOM 718 C C . GLY A 1 94 ? 26.950 4.639 -0.986 1.00 51.97 94 GLY A C 1
ATOM 719 O O . GLY A 1 94 ? 27.989 4.805 -1.613 1.00 51.97 94 GLY A O 1
ATOM 720 N N . GLU A 1 95 ? 26.817 3.677 -0.068 1.00 53.34 95 GLU A N 1
ATOM 721 C CA . GLU A 1 95 ? 27.754 2.560 0.109 1.00 53.34 95 GLU A CA 1
ATOM 722 C C . GLU A 1 95 ? 27.588 1.575 -1.057 1.00 53.34 95 GLU A C 1
ATOM 724 O O . GLU A 1 95 ? 26.552 1.616 -1.719 1.00 53.34 95 GLU A O 1
ATOM 729 N N . THR A 1 96 ? 28.568 0.688 -1.296 1.00 53.72 96 THR A N 1
ATOM 730 C CA . THR A 1 96 ? 28.536 -0.339 -2.356 1.00 53.72 96 THR A CA 1
ATOM 731 C C . THR A 1 96 ? 27.149 -0.974 -2.447 1.00 53.72 96 THR A C 1
ATOM 733 O O . THR A 1 96 ? 26.763 -1.776 -1.592 1.00 53.72 96 THR A O 1
ATOM 736 N N . VAL A 1 97 ? 26.371 -0.550 -3.445 1.00 57.78 97 VAL A N 1
ATOM 737 C CA . VAL A 1 97 ? 24.986 -0.983 -3.607 1.00 57.78 97 VAL A CA 1
ATOM 738 C C . VAL A 1 97 ? 25.049 -2.438 -4.038 1.00 57.78 97 VAL A C 1
ATOM 740 O O . VAL A 1 97 ? 25.578 -2.750 -5.103 1.00 57.78 97 VAL A O 1
ATOM 743 N N . GLY A 1 98 ? 24.572 -3.336 -3.175 1.00 60.16 98 GLY A N 1
ATOM 744 C CA . GLY A 1 98 ? 24.403 -4.735 -3.555 1.00 60.16 98 GLY A CA 1
ATOM 745 C C . GLY A 1 98 ? 23.458 -4.812 -4.748 1.00 60.16 98 GLY A C 1
ATOM 746 O O . GLY A 1 98 ? 22.504 -4.035 -4.834 1.00 60.16 98 GLY A O 1
ATOM 747 N N . HIS A 1 99 ? 23.721 -5.721 -5.677 1.00 67.00 99 HIS A N 1
ATOM 748 C CA . HIS A 1 99 ? 22.945 -5.779 -6.907 1.00 67.00 99 HIS A CA 1
ATOM 749 C C . HIS A 1 99 ? 21.453 -6.037 -6.635 1.00 67.00 99 HIS A C 1
ATOM 751 O O . HIS A 1 99 ? 21.091 -6.746 -5.693 1.00 67.00 99 HIS A O 1
ATOM 757 N N . ALA A 1 100 ? 20.564 -5.510 -7.484 1.00 66.44 100 ALA A N 1
ATOM 758 C CA . ALA A 1 100 ? 19.114 -5.615 -7.289 1.00 66.44 100 ALA A CA 1
ATOM 759 C C . ALA A 1 100 ? 18.590 -7.066 -7.237 1.00 66.44 100 ALA A C 1
ATOM 761 O O . ALA A 1 100 ? 17.541 -7.311 -6.646 1.00 66.44 100 ALA A O 1
ATOM 762 N N . TRP A 1 101 ? 19.326 -8.032 -7.798 1.00 72.19 101 TRP A N 1
ATOM 763 C CA . TRP A 1 101 ? 19.013 -9.468 -7.751 1.00 72.19 101 TRP A CA 1
ATOM 764 C C . TRP A 1 101 ? 19.489 -10.179 -6.472 1.00 72.19 101 TRP A C 1
ATOM 766 O O . TRP A 1 101 ? 19.195 -11.360 -6.270 1.00 72.19 101 TRP A O 1
ATOM 776 N N . GLU A 1 102 ? 20.236 -9.501 -5.600 1.00 77.19 102 GLU A N 1
ATOM 777 C CA . GLU A 1 102 ? 20.764 -10.085 -4.370 1.00 77.19 102 GLU A CA 1
ATOM 778 C C . GLU A 1 102 ? 19.796 -9.948 -3.188 1.00 77.19 102 GLU A C 1
ATOM 780 O O . GLU A 1 102 ? 19.051 -8.978 -3.030 1.00 77.19 102 GLU A O 1
ATOM 785 N N . GLY A 1 103 ? 19.832 -10.942 -2.298 1.00 85.62 103 GLY A N 1
ATOM 786 C CA . GLY A 1 103 ? 19.022 -10.963 -1.082 1.00 85.62 103 GLY A CA 1
ATOM 787 C C . GLY A 1 103 ? 17.530 -11.192 -1.334 1.00 85.62 103 GLY A C 1
ATOM 788 O O . GLY A 1 103 ? 17.127 -11.696 -2.375 1.00 85.62 103 GLY A O 1
ATOM 789 N N . HIS A 1 104 ? 16.706 -10.860 -0.338 1.00 91.50 104 HIS A N 1
ATOM 790 C CA . HIS A 1 104 ? 15.268 -11.163 -0.313 1.00 91.50 104 HIS A CA 1
ATOM 791 C C . HIS A 1 104 ? 14.420 -9.949 0.095 1.00 91.50 104 HIS A C 1
ATOM 793 O O . HIS A 1 104 ? 13.374 -10.088 0.723 1.00 91.50 104 HIS A O 1
ATOM 799 N N . LYS A 1 105 ? 14.880 -8.731 -0.215 1.00 92.06 105 LYS A N 1
A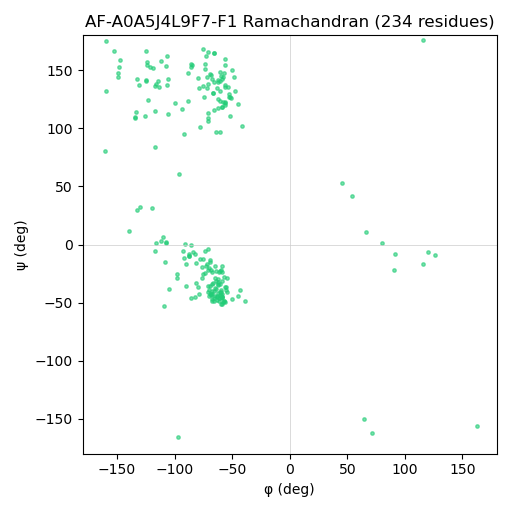TOM 800 C CA . LYS A 1 105 ? 14.297 -7.490 0.318 1.00 92.06 105 LYS A CA 1
ATOM 801 C C . LYS A 1 105 ? 12.825 -7.314 -0.017 1.00 92.06 105 LYS A C 1
ATOM 803 O O . LYS A 1 105 ? 12.049 -6.975 0.876 1.00 92.06 105 LYS A O 1
ATOM 808 N N . LEU A 1 106 ? 12.448 -7.566 -1.266 1.00 95.31 106 LEU A N 1
ATOM 809 C CA . LEU A 1 106 ? 11.064 -7.446 -1.711 1.00 95.31 106 LEU A CA 1
ATOM 810 C C . LEU A 1 106 ? 10.163 -8.480 -1.023 1.00 95.31 106 LEU A C 1
ATOM 812 O O . LEU A 1 106 ? 9.134 -8.119 -0.451 1.00 95.31 106 LEU A O 1
ATOM 816 N N . ARG A 1 107 ? 10.604 -9.741 -0.968 1.00 95.88 107 ARG A N 1
ATOM 817 C CA . ARG A 1 107 ? 9.911 -10.824 -0.255 1.00 95.88 107 ARG A CA 1
ATOM 818 C C . ARG A 1 107 ? 9.739 -10.514 1.232 1.00 95.88 107 ARG A C 1
ATOM 820 O O . ARG A 1 107 ? 8.639 -10.610 1.766 1.00 95.88 107 ARG A O 1
ATOM 827 N N . ASP A 1 108 ? 10.818 -10.133 1.910 1.00 95.81 108 ASP A N 1
ATOM 828 C CA . ASP A 1 108 ? 10.809 -9.851 3.347 1.00 95.81 108 ASP A CA 1
ATOM 829 C C . ASP A 1 108 ? 9.881 -8.674 3.671 1.00 95.81 108 ASP A C 1
ATOM 831 O O . ASP A 1 108 ? 9.213 -8.674 4.707 1.00 95.81 108 ASP A O 1
ATOM 835 N N . ARG A 1 109 ? 9.802 -7.690 2.764 1.00 96.56 109 ARG A N 1
ATOM 836 C CA . ARG A 1 109 ? 8.888 -6.552 2.868 1.00 96.56 109 ARG A CA 1
ATOM 837 C C . ARG A 1 109 ? 7.427 -6.975 2.728 1.00 96.56 109 ARG A C 1
ATOM 839 O O . ARG A 1 109 ? 6.632 -6.607 3.586 1.00 96.56 109 ARG A O 1
ATOM 846 N N . LEU A 1 110 ? 7.086 -7.773 1.716 1.00 98.00 110 LEU A N 1
ATOM 847 C CA . LEU A 1 110 ? 5.733 -8.314 1.539 1.00 98.00 110 LEU A CA 1
ATOM 848 C C . LEU A 1 110 ? 5.309 -9.191 2.723 1.00 98.00 110 LEU A C 1
ATOM 850 O O . LEU A 1 110 ? 4.225 -9.007 3.265 1.00 98.00 110 LEU A O 1
ATOM 854 N N . ARG A 1 111 ? 6.198 -10.065 3.212 1.00 97.38 111 ARG A N 1
ATOM 855 C CA . ARG A 1 111 ? 5.940 -10.880 4.413 1.00 97.38 111 ARG A CA 1
ATOM 856 C C . ARG A 1 111 ? 5.805 -10.042 5.689 1.00 97.38 111 ARG A C 1
ATOM 858 O O . 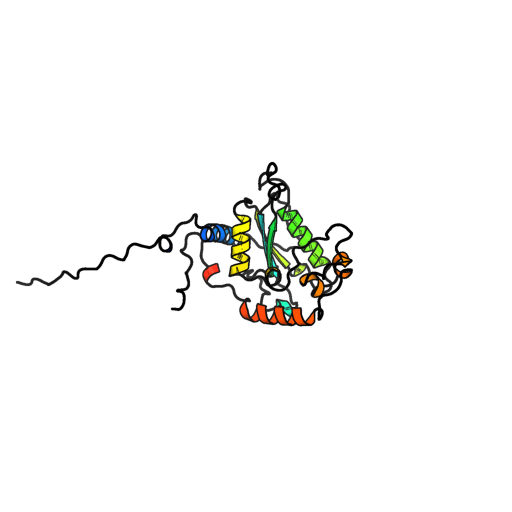ARG A 1 111 ? 5.150 -10.455 6.639 1.00 97.38 111 ARG A O 1
ATOM 865 N N . ALA A 1 112 ? 6.452 -8.879 5.766 1.00 96.69 112 ALA A N 1
ATOM 866 C CA . ALA A 1 112 ? 6.245 -7.957 6.883 1.00 96.69 112 ALA A CA 1
ATOM 867 C C . ALA A 1 112 ? 4.859 -7.302 6.829 1.00 96.69 112 ALA A C 1
ATOM 869 O O . ALA A 1 112 ? 4.252 -7.097 7.876 1.00 96.69 112 ALA A O 1
ATOM 870 N N . HIS A 1 113 ? 4.363 -7.008 5.626 1.00 98.06 113 HIS A N 1
ATOM 871 C CA . HIS A 1 113 ? 3.008 -6.507 5.413 1.00 98.06 113 HIS A CA 1
ATOM 872 C C . HIS A 1 113 ? 1.946 -7.561 5.706 1.00 98.06 113 HIS A C 1
ATOM 874 O O . HIS A 1 113 ? 0.991 -7.243 6.406 1.00 98.06 113 HIS A O 1
ATOM 880 N N . SER A 1 114 ? 2.146 -8.812 5.275 1.00 98.19 114 SER A N 1
ATOM 881 C CA . SER A 1 114 ? 1.214 -9.906 5.582 1.00 98.19 114 SER A CA 1
ATOM 882 C C . SER A 1 114 ? 1.046 -10.087 7.092 1.00 98.19 114 SER A C 1
ATOM 884 O O . SER A 1 114 ? -0.066 -10.006 7.592 1.00 98.19 114 SER A O 1
ATOM 886 N N . ARG A 1 115 ? 2.153 -10.164 7.845 1.00 97.50 115 ARG A N 1
ATOM 887 C CA . ARG A 1 115 ? 2.134 -10.228 9.321 1.00 97.50 115 ARG A CA 1
ATOM 888 C C . ARG A 1 115 ? 1.506 -9.009 9.997 1.00 97.50 115 ARG A C 1
ATOM 890 O O . ARG A 1 115 ? 1.150 -9.088 11.165 1.00 97.50 115 ARG A O 1
ATOM 897 N N . LYS A 1 116 ? 1.483 -7.851 9.334 1.00 97.06 116 LYS A N 1
ATOM 898 C CA . LYS A 1 116 ? 0.852 -6.642 9.876 1.00 97.06 116 LYS A CA 1
ATOM 899 C C . LYS A 1 116 ? -0.661 -6.706 9.708 1.00 97.06 116 LYS A C 1
ATOM 901 O O . LYS A 1 116 ? -1.364 -6.362 10.646 1.00 97.06 116 LYS A O 1
ATOM 906 N N . ILE A 1 117 ? -1.124 -7.152 8.543 1.00 98.25 117 ILE A N 1
ATOM 907 C CA . ILE A 1 117 ? -2.546 -7.367 8.256 1.00 98.25 117 ILE A CA 1
ATOM 908 C C . ILE A 1 117 ? -3.099 -8.483 9.142 1.00 98.25 117 ILE A C 1
ATOM 910 O O . ILE A 1 117 ? -4.120 -8.281 9.771 1.00 98.25 117 ILE A O 1
ATOM 914 N N . ASP A 1 118 ? -2.369 -9.589 9.286 1.00 98.00 118 ASP A N 1
ATOM 915 C CA . ASP A 1 118 ? -2.722 -10.730 10.150 1.00 98.00 118 ASP A CA 1
ATOM 916 C C . ASP A 1 118 ? -2.891 -10.358 11.636 1.00 98.00 118 ASP A C 1
ATOM 918 O O . ASP A 1 118 ? -3.559 -11.044 12.398 1.00 98.00 118 ASP A O 1
ATOM 922 N N . LYS A 1 119 ? -2.266 -9.255 12.066 1.00 97.56 119 LYS A N 1
ATOM 923 C CA . LYS A 1 119 ? -2.403 -8.718 13.425 1.00 97.56 119 LYS A CA 1
ATOM 924 C C . LYS A 1 119 ? -3.541 -7.714 13.573 1.00 97.56 119 LYS A C 1
ATOM 926 O O . LYS A 1 119 ? -3.881 -7.388 14.706 1.00 97.56 119 LYS A O 1
ATOM 931 N N . ALA A 1 120 ? -4.060 -7.164 12.478 1.00 97.50 120 ALA A N 1
ATOM 932 C CA . ALA A 1 120 ? -5.166 -6.223 12.548 1.00 97.50 120 ALA A CA 1
ATOM 933 C C . ALA A 1 120 ? -6.445 -6.965 12.951 1.00 97.50 120 ALA A C 1
ATOM 935 O O . ALA A 1 120 ? -6.705 -8.067 12.480 1.00 97.50 120 ALA A O 1
ATOM 936 N N . LEU A 1 121 ? -7.238 -6.368 13.836 1.00 97.62 121 LEU A N 1
ATOM 937 C CA . LEU A 1 121 ? -8.416 -7.024 14.415 1.00 97.62 121 LEU A CA 1
ATOM 938 C C . LEU A 1 121 ? -9.611 -7.093 13.455 1.00 97.62 121 LEU A C 1
ATOM 940 O O . LEU A 1 121 ? -10.536 -7.866 13.684 1.00 97.62 121 LEU A O 1
ATOM 944 N N . ASP A 1 122 ? -9.612 -6.258 12.421 1.00 97.75 122 ASP A N 1
ATOM 945 C CA . ASP A 1 122 ? -10.721 -6.052 11.493 1.00 97.75 122 ASP A CA 1
ATOM 946 C C . ASP A 1 122 ? -10.393 -6.476 10.054 1.00 97.75 122 ASP A C 1
ATOM 948 O O . ASP A 1 122 ? -11.236 -6.353 9.170 1.00 97.75 122 ASP A O 1
ATOM 952 N N . LEU A 1 123 ? -9.189 -6.993 9.794 1.00 98.38 123 LEU A N 1
ATOM 953 C CA . LEU A 1 123 ? -8.765 -7.422 8.464 1.00 98.38 123 LEU A CA 1
ATOM 954 C C . LEU A 1 123 ? -8.481 -8.922 8.434 1.00 98.38 123 LEU A C 1
ATOM 956 O O . LEU A 1 123 ? -7.782 -9.456 9.284 1.00 98.38 123 LEU A O 1
ATOM 960 N N . GLU A 1 124 ? -8.959 -9.581 7.384 1.00 98.31 124 GLU A N 1
ATOM 961 C CA . GLU A 1 124 ? -8.670 -10.988 7.105 1.00 98.31 124 GLU A CA 1
ATOM 962 C C . GLU A 1 124 ? -7.558 -11.082 6.052 1.00 98.31 124 GLU A C 1
ATOM 964 O O . GLU A 1 124 ? -7.698 -10.553 4.945 1.00 98.31 124 GLU A O 1
ATOM 969 N N . LEU A 1 125 ? -6.445 -11.751 6.376 1.00 98.50 125 LEU A N 1
ATOM 970 C CA . LEU A 1 125 ? -5.290 -11.870 5.480 1.00 98.50 125 LEU A CA 1
ATOM 971 C C . LEU A 1 125 ? -5.656 -12.573 4.165 1.00 98.50 125 LEU A C 1
ATOM 973 O O . LEU A 1 125 ? -5.132 -12.195 3.113 1.00 98.50 125 LEU A O 1
ATOM 977 N N . GLY A 1 126 ? -6.583 -13.537 4.205 1.00 98.44 126 GLY A N 1
ATOM 978 C CA . GLY A 1 126 ? -7.078 -14.245 3.019 1.00 98.44 126 GLY A CA 1
ATOM 979 C C . GLY A 1 126 ? -7.718 -13.337 1.959 1.00 98.44 126 GLY A C 1
ATOM 980 O O . GLY A 1 126 ? -7.804 -13.709 0.792 1.00 98.44 126 GLY A O 1
ATOM 981 N N . HIS A 1 127 ? -8.107 -12.114 2.326 1.00 98.69 127 HIS A N 1
ATOM 982 C CA . HIS A 1 127 ? -8.696 -11.138 1.410 1.00 98.69 127 HIS A CA 1
ATOM 983 C C . HIS A 1 127 ? -7.670 -10.298 0.637 1.00 98.69 127 HIS A C 1
ATOM 985 O O . HIS A 1 127 ? -8.070 -9.457 -0.177 1.00 98.69 127 HIS A O 1
ATOM 991 N N . PHE A 1 128 ? -6.367 -10.506 0.855 1.00 98.81 128 PHE A N 1
ATOM 992 C CA . PHE A 1 128 ? -5.306 -9.703 0.250 1.00 98.81 128 PHE A CA 1
ATOM 993 C C . PHE A 1 128 ? -4.454 -10.493 -0.736 1.00 98.81 128 PHE A C 1
ATOM 995 O O . PHE A 1 128 ? -3.967 -11.586 -0.452 1.00 98.81 128 PHE A O 1
ATOM 1002 N N . HIS A 1 129 ? -4.190 -9.868 -1.880 1.00 98.81 129 HIS A N 1
ATOM 1003 C CA . HIS A 1 129 ? -3.337 -10.403 -2.936 1.00 98.81 129 HIS A CA 1
ATOM 1004 C C . HIS A 1 129 ? -2.220 -9.419 -3.260 1.00 98.81 129 HIS A C 1
ATOM 1006 O O . HIS A 1 129 ? -2.350 -8.220 -3.017 1.00 98.81 129 HIS A O 1
ATOM 1012 N N . ALA A 1 130 ? -1.121 -9.901 -3.828 1.00 98.56 130 ALA A N 1
ATOM 1013 C CA . ALA A 1 130 ? -0.022 -9.058 -4.265 1.00 98.56 130 ALA A CA 1
ATOM 1014 C C . ALA A 1 130 ? 0.447 -9.411 -5.674 1.00 98.56 130 ALA A C 1
ATOM 1016 O O . ALA A 1 130 ? 0.557 -10.580 -6.038 1.00 98.56 130 ALA A O 1
ATOM 1017 N N . ARG A 1 131 ? 0.794 -8.369 -6.428 1.00 98.31 131 ARG A N 1
ATOM 1018 C CA . ARG A 1 131 ? 1.692 -8.449 -7.582 1.00 98.31 131 ARG A CA 1
ATOM 1019 C C . ARG A 1 131 ? 3.029 -7.853 -7.183 1.00 98.31 131 ARG A C 1
ATOM 1021 O O . ARG A 1 131 ? 3.072 -6.865 -6.446 1.00 98.31 131 ARG A O 1
ATOM 1028 N N . PHE A 1 132 ? 4.121 -8.429 -7.660 1.00 97.38 132 PHE A N 1
ATOM 1029 C CA . PHE A 1 132 ? 5.459 -7.934 -7.361 1.00 97.38 132 PHE A CA 1
ATOM 1030 C C . PHE A 1 132 ? 6.417 -8.213 -8.509 1.00 97.38 132 PHE A C 1
ATOM 1032 O O . PHE A 1 132 ? 6.310 -9.220 -9.203 1.00 97.38 132 PHE A O 1
ATOM 1039 N N . LEU A 1 133 ? 7.369 -7.304 -8.686 1.00 95.62 133 LEU A N 1
ATOM 1040 C CA . LEU A 1 133 ? 8.346 -7.341 -9.760 1.00 95.62 133 LEU A CA 1
ATOM 1041 C C . LEU A 1 133 ? 9.728 -7.036 -9.174 1.00 95.62 133 LEU A C 1
ATOM 1043 O O . LEU A 1 133 ? 9.978 -5.888 -8.785 1.00 95.62 133 LEU A O 1
ATOM 1047 N N . PRO A 1 134 ? 10.628 -8.035 -9.090 1.00 93.81 134 PRO A N 1
ATOM 1048 C CA . PRO A 1 134 ? 12.045 -7.778 -8.891 1.00 93.81 134 PRO A CA 1
ATOM 1049 C C . PRO A 1 134 ? 12.543 -6.854 -10.005 1.00 93.81 134 PRO A C 1
ATOM 1051 O O . PRO A 1 134 ? 12.408 -7.168 -11.186 1.00 93.81 134 PRO A O 1
ATOM 1054 N N . ALA A 1 135 ? 13.054 -5.689 -9.629 1.00 89.19 135 ALA A N 1
ATOM 1055 C CA . ALA A 1 135 ? 13.395 -4.621 -10.555 1.00 89.19 135 ALA A CA 1
ATOM 1056 C C . ALA A 1 135 ? 14.585 -3.826 -10.023 1.00 89.19 135 ALA A C 1
ATOM 1058 O O . ALA A 1 135 ? 14.799 -3.738 -8.811 1.00 89.19 135 ALA A O 1
ATOM 1059 N N . ASP A 1 136 ? 15.339 -3.238 -10.946 1.00 85.75 136 ASP A N 1
ATOM 1060 C CA . ASP A 1 136 ? 16.480 -2.393 -10.619 1.00 85.75 136 ASP A CA 1
ATOM 1061 C C . ASP A 1 136 ? 16.045 -1.150 -9.822 1.00 85.75 136 ASP A C 1
ATOM 1063 O O . ASP A 1 136 ? 14.990 -0.551 -10.080 1.00 85.75 136 ASP A O 1
ATOM 1067 N N . ASP A 1 137 ? 16.845 -0.770 -8.825 1.00 84.38 137 ASP A N 1
ATOM 1068 C CA . ASP A 1 137 ? 16.507 0.316 -7.908 1.00 84.38 137 ASP A CA 1
ATOM 1069 C C . ASP A 1 137 ? 16.530 1.692 -8.581 1.00 84.38 137 ASP A C 1
ATOM 1071 O O . ASP A 1 137 ? 15.899 2.619 -8.070 1.00 84.38 137 ASP A O 1
ATOM 1075 N N . LEU A 1 138 ? 17.125 1.803 -9.772 1.00 85.38 138 LEU A N 1
ATOM 1076 C CA . LEU A 1 138 ? 17.041 2.988 -10.617 1.00 85.38 138 LEU A CA 1
ATOM 1077 C C . LEU A 1 138 ? 15.597 3.329 -11.019 1.00 85.38 138 LEU A C 1
ATOM 1079 O O . LEU A 1 138 ? 15.222 4.502 -11.045 1.00 85.38 138 LEU A O 1
ATOM 1083 N N . PHE A 1 139 ? 14.769 2.322 -11.323 1.00 85.19 139 PHE A N 1
ATOM 1084 C CA . PHE A 1 139 ? 13.436 2.544 -11.900 1.00 85.19 139 PHE A CA 1
ATOM 1085 C C . PHE A 1 139 ? 12.305 2.504 -10.869 1.00 85.19 139 PHE A C 1
ATOM 1087 O O . PHE A 1 139 ? 11.281 3.173 -11.041 1.00 85.19 139 PHE A O 1
ATOM 1094 N N . THR A 1 140 ? 12.477 1.751 -9.778 1.00 87.50 140 THR A N 1
ATOM 1095 C CA . THR A 1 140 ? 11.417 1.570 -8.770 1.00 87.50 140 THR A CA 1
ATOM 1096 C C . THR A 1 140 ? 10.874 2.872 -8.158 1.00 87.50 140 THR A C 1
ATOM 1098 O O . THR A 1 140 ? 9.660 2.932 -7.963 1.00 87.50 140 THR A O 1
ATOM 1101 N N . PRO A 1 141 ? 11.658 3.948 -7.904 1.00 90.25 141 PRO A N 1
ATOM 1102 C CA . PRO A 1 141 ? 11.112 5.188 -7.347 1.00 90.25 141 PRO A CA 1
ATOM 1103 C C . PRO A 1 141 ? 10.207 5.930 -8.336 1.00 90.25 141 PRO A C 1
ATOM 1105 O O . PRO A 1 141 ? 9.219 6.546 -7.937 1.00 90.25 141 PRO A O 1
ATOM 1108 N N . MET A 1 142 ? 10.540 5.881 -9.629 1.00 89.38 142 MET A N 1
ATOM 1109 C CA . MET A 1 142 ? 9.749 6.518 -10.686 1.00 89.38 142 MET A CA 1
ATOM 1110 C C . MET A 1 142 ? 8.427 5.777 -10.877 1.00 89.38 142 MET A C 1
ATOM 1112 O O . MET A 1 142 ? 7.375 6.412 -10.923 1.00 89.38 142 MET A O 1
ATOM 1116 N N . ALA A 1 143 ? 8.482 4.445 -10.910 1.00 91.81 143 ALA A N 1
ATOM 1117 C CA . ALA A 1 143 ? 7.304 3.595 -11.019 1.00 91.81 143 ALA A CA 1
ATOM 1118 C C . ALA A 1 143 ? 6.374 3.737 -9.803 1.00 91.81 143 ALA A C 1
ATOM 1120 O O . ALA A 1 143 ? 5.185 3.983 -9.976 1.00 91.81 143 ALA A O 1
ATOM 1121 N N . GLU A 1 144 ? 6.907 3.674 -8.577 1.00 95.19 144 GLU A N 1
ATOM 1122 C CA . GLU A 1 144 ? 6.123 3.842 -7.344 1.00 95.19 144 GLU A CA 1
ATOM 1123 C C . GLU A 1 144 ? 5.390 5.188 -7.337 1.00 95.19 144 GLU A C 1
ATOM 1125 O O . GLU A 1 144 ? 4.180 5.240 -7.107 1.00 95.19 144 GLU A O 1
ATOM 1130 N N . ARG A 1 145 ? 6.101 6.280 -7.646 1.00 93.69 145 ARG A N 1
ATOM 1131 C CA . ARG A 1 145 ? 5.501 7.615 -7.698 1.00 93.69 145 ARG A CA 1
ATOM 1132 C C . ARG A 1 145 ? 4.396 7.701 -8.747 1.00 93.69 145 ARG A C 1
ATOM 1134 O O . ARG A 1 145 ? 3.338 8.249 -8.444 1.00 93.69 145 ARG A O 1
ATOM 1141 N N . LEU A 1 146 ? 4.641 7.175 -9.948 1.00 92.00 146 LEU A N 1
ATOM 1142 C CA . LEU A 1 146 ? 3.659 7.172 -11.028 1.00 92.00 146 LEU A CA 1
ATOM 1143 C C . LEU A 1 146 ? 2.396 6.411 -10.606 1.00 92.00 146 LEU A C 1
ATOM 1145 O O . LEU A 1 146 ? 1.305 6.971 -10.644 1.00 92.00 146 LEU A O 1
ATOM 1149 N N . MET A 1 147 ? 2.552 5.189 -10.098 1.00 93.75 147 MET A N 1
ATOM 1150 C CA . MET A 1 147 ? 1.441 4.350 -9.646 1.00 93.75 147 MET A CA 1
ATOM 1151 C C . MET A 1 147 ? 0.621 5.001 -8.531 1.00 93.75 147 MET A C 1
ATOM 1153 O O . MET A 1 147 ? -0.604 4.984 -8.582 1.00 93.75 147 MET A O 1
ATOM 1157 N N . ILE A 1 148 ? 1.270 5.609 -7.533 1.00 95.88 148 ILE A N 1
ATOM 1158 C CA . ILE A 1 148 ? 0.562 6.322 -6.459 1.00 95.88 148 ILE A CA 1
ATOM 1159 C C . ILE A 1 148 ? -0.192 7.537 -7.018 1.00 95.88 148 ILE A C 1
ATOM 1161 O O . ILE A 1 148 ? -1.298 7.833 -6.562 1.00 95.88 148 ILE A O 1
ATOM 1165 N N . SER A 1 149 ? 0.387 8.240 -7.995 1.00 93.62 149 SER A N 1
ATOM 1166 C CA . SER A 1 149 ? -0.253 9.404 -8.612 1.00 93.62 149 SER A CA 1
ATOM 1167 C C . SER A 1 149 ? -1.446 9.040 -9.498 1.00 93.62 149 SER A C 1
ATOM 1169 O O . SER A 1 149 ? -2.464 9.718 -9.413 1.00 93.62 149 SER A O 1
ATOM 1171 N N . GLU A 1 150 ? -1.352 7.963 -10.283 1.00 91.19 150 GLU A N 1
ATOM 1172 C CA . GLU A 1 150 ? -2.385 7.560 -11.244 1.00 91.19 150 GLU A CA 1
ATOM 1173 C C . GLU A 1 150 ? -3.478 6.704 -10.589 1.00 91.19 150 GLU A C 1
ATOM 1175 O O . GLU A 1 150 ? -4.661 6.965 -10.776 1.00 91.19 150 GLU A O 1
ATOM 1180 N N . LEU A 1 151 ? -3.098 5.707 -9.782 1.00 93.56 151 LEU A N 1
ATOM 1181 C CA . LEU A 1 151 ? -4.034 4.733 -9.201 1.00 93.56 151 LEU A CA 1
ATOM 1182 C C . LEU A 1 151 ? -4.561 5.144 -7.825 1.00 93.56 151 LEU A C 1
ATOM 1184 O O . LEU A 1 151 ? -5.485 4.523 -7.310 1.00 93.56 151 LEU A O 1
ATOM 1188 N N . ARG A 1 152 ? -3.960 6.174 -7.213 1.00 96.94 152 ARG A N 1
ATOM 1189 C CA . ARG A 1 152 ? -4.392 6.776 -5.942 1.00 96.94 152 ARG A CA 1
ATOM 1190 C C . ARG A 1 152 ? -4.735 5.740 -4.845 1.00 96.94 152 ARG A C 1
ATOM 1192 O O . ARG A 1 152 ? -5.811 5.839 -4.253 1.00 96.94 152 ARG A O 1
ATOM 1199 N N . PRO A 1 153 ? -3.851 4.777 -4.510 1.00 98.19 153 PRO A N 1
ATOM 1200 C CA . PRO A 1 153 ? -4.169 3.736 -3.533 1.00 98.19 153 PRO A CA 1
ATOM 1201 C C . PRO A 1 153 ? -4.483 4.346 -2.163 1.00 98.19 153 PRO A C 1
ATOM 1203 O O . PRO A 1 153 ? -3.738 5.193 -1.655 1.00 98.19 153 PRO A O 1
ATOM 1206 N N . VAL A 1 154 ? -5.579 3.920 -1.540 1.00 98.62 154 VAL A N 1
ATOM 1207 C CA . VAL A 1 154 ? -6.100 4.576 -0.331 1.00 98.62 154 VAL A CA 1
ATOM 1208 C C . VAL A 1 154 ? -5.141 4.486 0.866 1.00 98.62 154 VAL A C 1
ATOM 1210 O O . VAL A 1 154 ? -5.043 5.445 1.634 1.00 98.62 154 VAL A O 1
ATOM 1213 N N . TRP A 1 155 ? -4.346 3.413 0.993 1.00 98.56 155 TRP A N 1
ATOM 1214 C CA . TRP A 1 155 ? -3.321 3.284 2.047 1.00 98.56 155 TRP A CA 1
ATOM 1215 C C . TRP A 1 155 ? 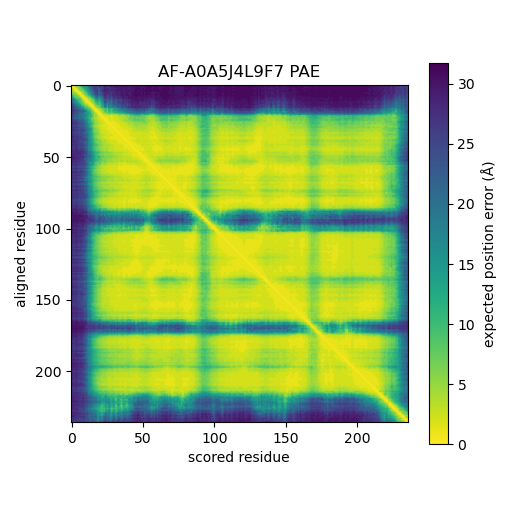-2.037 4.075 1.774 1.00 98.56 155 TRP A C 1
ATOM 1217 O O . TRP A 1 155 ? -1.204 4.234 2.666 1.00 98.56 155 TRP A O 1
ATOM 1227 N N . ASN A 1 156 ? -1.850 4.585 0.555 1.00 98.44 156 ASN A N 1
ATOM 1228 C CA . ASN A 1 156 ? -0.754 5.503 0.246 1.00 98.44 156 ASN A CA 1
ATOM 1229 C C . ASN A 1 156 ? -1.150 6.964 0.459 1.00 98.44 156 ASN A C 1
ATOM 1231 O O . ASN A 1 156 ? -0.297 7.759 0.840 1.00 98.44 156 ASN A O 1
ATOM 1235 N N . VAL A 1 157 ? -2.407 7.314 0.170 1.00 97.62 157 VAL A N 1
ATOM 1236 C CA . VAL A 1 157 ? -2.848 8.714 0.049 1.00 97.62 157 VAL A CA 1
ATOM 1237 C C . VAL A 1 157 ? -3.654 9.197 1.255 1.00 97.62 157 VAL A C 1
ATOM 1239 O O . VAL A 1 157 ? -3.525 10.351 1.651 1.00 97.62 157 VAL A O 1
ATOM 1242 N N . VAL A 1 158 ? -4.509 8.345 1.826 1.00 97.88 158 VAL A N 1
ATOM 1243 C CA . VAL A 1 158 ? -5.435 8.737 2.904 1.00 97.88 158 VAL A CA 1
ATOM 1244 C C . VAL A 1 158 ? -5.000 8.127 4.229 1.00 97.88 158 VAL A C 1
ATOM 1246 O O . VAL A 1 158 ? -4.798 8.840 5.215 1.00 97.88 158 VAL A O 1
ATOM 1249 N N . LEU A 1 159 ? -4.812 6.806 4.239 1.00 96.75 159 LEU A N 1
ATOM 1250 C CA . LEU A 1 159 ? -4.423 6.028 5.414 1.00 96.75 159 LEU A CA 1
ATOM 1251 C C . LEU A 1 159 ? -2.917 5.799 5.449 1.00 96.75 159 LEU A C 1
ATOM 1253 O O . LEU A 1 159 ? -2.426 4.671 5.422 1.00 96.75 159 LEU A O 1
ATOM 1257 N N . GLU A 1 160 ? -2.174 6.897 5.511 1.00 94.38 160 GLU A N 1
ATOM 1258 C CA . GLU A 1 160 ? -0.724 6.848 5.637 1.00 94.38 160 GLU A CA 1
ATOM 1259 C C . GLU A 1 160 ? -0.289 6.063 6.887 1.00 94.38 160 GLU A C 1
ATOM 1261 O O . GLU A 1 160 ? -0.943 6.077 7.936 1.00 94.38 160 GLU A O 1
ATOM 1266 N N . GLY A 1 161 ? 0.861 5.395 6.787 1.00 93.56 161 GLY A N 1
ATOM 1267 C CA . GLY A 1 161 ? 1.456 4.663 7.906 1.00 93.56 161 GLY A CA 1
ATOM 1268 C C . GLY A 1 161 ? 1.552 3.156 7.722 1.00 93.56 161 GLY A C 1
ATOM 1269 O O . GLY A 1 161 ? 2.385 2.543 8.381 1.00 93.56 161 GLY A O 1
ATOM 1270 N N . PHE A 1 162 ? 0.815 2.560 6.778 1.00 97.31 162 PHE A N 1
ATOM 1271 C CA . PHE A 1 162 ? 0.907 1.118 6.513 1.00 97.31 162 PHE A CA 1
ATOM 1272 C C . PHE A 1 162 ? 2.343 0.663 6.206 1.00 97.31 162 PHE A C 1
ATOM 1274 O O . PHE A 1 162 ? 2.786 -0.390 6.650 1.00 97.31 162 PHE A O 1
ATOM 1281 N N . GLY A 1 163 ? 3.132 1.484 5.509 1.00 93.44 163 GLY A N 1
ATOM 1282 C CA . GLY A 1 163 ? 4.540 1.205 5.213 1.00 93.44 163 GLY A CA 1
ATOM 1283 C C . GLY A 1 163 ? 5.493 1.251 6.420 1.00 93.44 163 GLY A C 1
ATOM 1284 O O . GLY A 1 163 ? 6.647 0.824 6.306 1.00 93.44 163 GLY A O 1
ATOM 1285 N N . VAL A 1 164 ? 5.066 1.783 7.564 1.00 90.50 164 VAL A N 1
ATOM 1286 C CA . VAL A 1 164 ? 5.941 2.044 8.714 1.00 90.50 164 VAL A CA 1
ATOM 1287 C C . VAL A 1 164 ? 6.189 0.755 9.503 1.00 90.50 164 VAL A C 1
ATOM 1289 O O . VAL A 1 164 ? 5.327 -0.115 9.615 1.00 90.50 164 VAL A O 1
ATOM 1292 N N . ASN A 1 165 ? 7.406 0.614 10.020 1.00 84.06 165 ASN A N 1
ATOM 1293 C CA . ASN A 1 165 ? 7.771 -0.418 10.986 1.00 84.06 165 ASN A CA 1
ATOM 1294 C C . ASN A 1 165 ? 8.066 0.255 12.329 1.00 84.06 165 ASN A C 1
ATOM 1296 O O . ASN A 1 165 ? 8.441 1.430 12.343 1.00 84.06 165 ASN A O 1
ATOM 1300 N N . ARG A 1 166 ? 7.979 -0.514 13.422 1.00 78.75 166 ARG A N 1
ATOM 1301 C CA . ARG A 1 166 ? 8.418 -0.092 14.759 1.00 78.75 166 ARG A CA 1
ATOM 1302 C C . ARG A 1 166 ? 9.791 0.587 14.677 1.00 78.75 166 ARG A C 1
ATOM 1304 O O . ARG A 1 166 ? 10.753 -0.018 14.197 1.00 78.75 166 ARG A O 1
ATOM 1311 N N . GLN A 1 167 ? 9.873 1.841 15.108 1.00 68.25 167 GLN A N 1
ATOM 1312 C CA . GLN A 1 167 ? 11.148 2.548 15.246 1.00 68.25 167 GLN A CA 1
ATOM 1313 C C . GLN A 1 167 ? 11.742 2.224 16.624 1.00 68.25 167 GLN A C 1
ATOM 1315 O O . GLN A 1 167 ? 11.013 1.836 17.531 1.00 68.25 167 GLN A O 1
ATOM 1320 N N . GLY A 1 168 ? 13.067 2.318 16.781 1.00 59.59 168 GLY A N 1
ATOM 1321 C CA . GLY A 1 168 ? 13.735 2.003 18.052 1.00 59.59 168 GLY A CA 1
ATOM 1322 C C . GLY A 1 168 ? 13.092 2.700 19.262 1.00 59.59 168 GLY A C 1
ATOM 1323 O O . GLY A 1 168 ? 12.527 3.789 19.136 1.00 59.59 168 GLY A O 1
ATOM 1324 N N . SER A 1 169 ? 13.177 2.058 20.429 1.00 57.22 169 SER A N 1
ATOM 1325 C CA . SER A 1 169 ? 12.548 2.511 21.676 1.00 57.22 169 SER A CA 1
ATOM 1326 C C . SER A 1 169 ? 12.909 3.964 22.006 1.00 57.22 169 SER A C 1
ATOM 1328 O O . SER A 1 169 ? 14.091 4.304 22.058 1.00 57.22 169 SER A O 1
ATOM 1330 N N . GLY A 1 170 ? 11.898 4.808 22.248 1.00 59.84 170 GLY A N 1
ATOM 1331 C CA . GLY A 1 170 ? 12.073 6.176 22.762 1.00 59.84 170 GLY A CA 1
ATOM 1332 C C . GLY A 1 170 ? 11.421 7.300 21.949 1.00 59.84 170 GLY A C 1
ATOM 1333 O O . GLY A 1 170 ? 11.387 8.428 22.425 1.00 59.84 170 GLY A O 1
ATOM 1334 N N . ARG A 1 171 ? 10.889 7.027 20.747 1.00 60.72 171 ARG A N 1
ATOM 1335 C CA . ARG A 1 171 ? 10.181 8.039 19.925 1.00 60.72 171 ARG A CA 1
ATOM 1336 C C . ARG A 1 171 ? 8.665 7.842 19.834 1.00 60.72 171 ARG A C 1
ATOM 1338 O O . ARG A 1 171 ? 7.965 8.764 19.434 1.00 60.72 171 ARG A O 1
ATOM 1345 N N . GLU A 1 172 ? 8.170 6.668 20.219 1.00 62.66 172 GLU A N 1
ATOM 1346 C CA . GLU A 1 172 ? 6.765 6.259 20.057 1.00 62.66 172 GLU A CA 1
ATOM 1347 C C . GLU A 1 172 ? 5.801 7.067 20.937 1.00 62.66 172 GLU A C 1
ATOM 1349 O O . GLU A 1 172 ? 4.705 7.392 20.499 1.00 62.66 172 GLU A O 1
ATOM 1354 N N . SER A 1 173 ? 6.225 7.468 22.140 1.00 63.66 173 SER A N 1
ATOM 1355 C CA . SER A 1 173 ? 5.397 8.255 23.065 1.00 63.66 173 SER A CA 1
ATOM 1356 C C . SER A 1 173 ? 5.184 9.707 22.630 1.00 63.66 173 SER A C 1
ATOM 1358 O O . SER A 1 173 ? 4.279 10.362 23.135 1.00 63.66 173 SER A O 1
ATOM 1360 N N . ASN A 1 174 ? 6.006 10.215 21.705 1.00 71.31 174 ASN A N 1
ATOM 1361 C CA . ASN A 1 174 ? 5.990 11.614 21.270 1.00 71.31 174 ASN A CA 1
ATOM 1362 C C . ASN A 1 174 ? 5.472 11.791 19.833 1.00 71.31 174 ASN A C 1
ATOM 1364 O O . ASN A 1 174 ? 5.567 12.882 19.270 1.00 71.31 174 ASN A O 1
ATOM 1368 N N . GLN A 1 175 ? 4.978 10.716 19.216 1.00 84.44 175 GLN A N 1
ATOM 1369 C CA . GLN A 1 175 ? 4.463 10.703 17.851 1.00 84.44 175 GLN A CA 1
ATOM 1370 C C . GLN A 1 175 ? 3.041 10.162 17.842 1.00 84.44 175 GLN A C 1
ATOM 1372 O O . GLN A 1 175 ? 2.728 9.217 18.557 1.00 84.44 175 GLN A O 1
ATOM 1377 N N . LEU A 1 176 ? 2.187 10.745 17.003 1.00 90.50 176 LEU A N 1
ATOM 1378 C CA . LEU A 1 176 ? 0.838 10.229 16.808 1.00 90.50 176 LEU A CA 1
ATOM 1379 C C . LEU A 1 176 ? 0.888 8.862 16.119 1.00 90.50 176 LEU A C 1
ATOM 1381 O O . LEU A 1 176 ? 1.695 8.642 15.207 1.00 90.50 176 LEU A O 1
ATOM 1385 N N . ARG A 1 177 ? -0.010 7.967 16.531 1.00 93.62 177 ARG A N 1
ATOM 1386 C CA . ARG A 1 177 ? -0.244 6.665 15.912 1.00 93.62 177 ARG A CA 1
ATOM 1387 C C . ARG A 1 177 ? -0.487 6.856 14.416 1.00 93.62 177 ARG A C 1
ATOM 1389 O O . ARG A 1 177 ? -1.323 7.682 14.058 1.00 93.62 177 ARG A O 1
ATOM 1396 N N . PRO A 1 178 ? 0.188 6.133 13.511 1.00 95.25 178 PRO A N 1
ATOM 1397 C CA . PRO A 1 178 ? -0.054 6.312 12.083 1.00 95.25 178 PRO A CA 1
ATOM 1398 C C . PRO A 1 178 ? -1.517 6.019 11.712 1.00 95.25 178 PRO A C 1
ATOM 1400 O O . PRO A 1 178 ? -2.127 5.122 12.287 1.00 95.25 178 PRO A O 1
ATOM 1403 N N . LYS A 1 179 ? -2.079 6.748 10.740 1.00 97.44 179 LYS A N 1
ATOM 1404 C CA . LYS A 1 179 ? -3.519 6.710 10.408 1.00 97.44 179 LYS A CA 1
ATOM 1405 C C . LYS A 1 179 ? -4.027 5.305 10.086 1.00 97.44 179 LYS A C 1
ATOM 1407 O O . LYS A 1 179 ? -5.113 4.945 10.520 1.00 97.44 179 LYS A O 1
ATOM 1412 N N . TRP A 1 180 ? -3.235 4.504 9.370 1.00 98.00 180 TRP A N 1
ATOM 1413 C CA . TRP A 1 180 ? -3.588 3.105 9.108 1.00 98.00 180 TRP A CA 1
ATOM 1414 C C . TRP A 1 180 ? -3.781 2.304 10.403 1.00 98.00 180 TRP A C 1
ATOM 1416 O O . TRP A 1 180 ? -4.748 1.569 10.515 1.00 98.00 180 TRP A O 1
ATOM 1426 N N . HIS A 1 181 ? -2.901 2.489 11.392 1.00 96.62 181 HIS A N 1
ATOM 1427 C CA . HIS A 1 181 ? -2.979 1.802 12.686 1.00 96.62 181 HIS A CA 1
ATOM 1428 C C . HIS A 1 181 ? -4.077 2.359 13.599 1.00 96.62 181 HIS A C 1
ATOM 1430 O O . HIS A 1 181 ? -4.554 1.652 14.473 1.00 96.62 181 HIS A O 1
ATOM 1436 N N . GLU A 1 182 ? -4.468 3.624 13.426 1.00 97.06 182 GLU A N 1
ATOM 1437 C CA . GLU A 1 182 ? -5.641 4.175 14.113 1.00 97.06 182 GLU A CA 1
ATOM 1438 C C . GLU A 1 182 ? -6.937 3.539 13.607 1.00 97.06 182 GLU A C 1
ATOM 1440 O O . GLU A 1 182 ? -7.836 3.275 14.399 1.00 97.06 182 GLU A O 1
ATOM 1445 N N . LEU A 1 183 ? -7.034 3.309 12.294 1.00 97.38 183 LEU A N 1
ATOM 1446 C CA . LEU A 1 183 ? -8.215 2.701 11.691 1.00 97.38 183 LEU A CA 1
ATOM 1447 C C . LEU A 1 183 ? -8.241 1.175 11.863 1.00 97.38 183 LEU A C 1
ATOM 1449 O O . LEU A 1 183 ? -9.313 0.627 12.081 1.00 97.38 183 LEU A O 1
ATOM 1453 N N . HIS A 1 184 ? -7.076 0.524 11.801 1.00 97.62 184 HIS A N 1
ATOM 1454 C CA . HIS A 1 184 ? -6.898 -0.928 11.907 1.00 97.62 184 HIS A CA 1
ATOM 1455 C C . HIS A 1 184 ? -6.053 -1.279 13.146 1.00 97.62 184 HIS A C 1
ATOM 1457 O O . HIS A 1 184 ? -4.823 -1.412 13.040 1.00 97.62 184 HIS A O 1
ATOM 1463 N N . PRO A 1 185 ? -6.678 -1.377 14.335 1.00 96.50 185 PRO A N 1
ATOM 1464 C CA . PRO A 1 185 ? -5.984 -1.693 15.585 1.00 96.50 185 PRO A CA 1
ATOM 1465 C C . PRO A 1 185 ? -5.513 -3.154 15.631 1.00 96.50 185 PRO A C 1
ATOM 1467 O O . PRO A 1 185 ? -5.979 -3.985 14.855 1.00 96.50 185 PRO A O 1
ATOM 1470 N N . GLY A 1 186 ? -4.618 -3.485 16.571 1.00 95.69 186 GLY A N 1
ATOM 1471 C CA . GLY A 1 186 ? -4.124 -4.854 16.820 1.00 95.69 186 GLY A CA 1
ATOM 1472 C C . GLY A 1 186 ? -2.611 -5.017 16.642 1.00 95.69 186 GLY A C 1
ATOM 1473 O O . GLY A 1 186 ? -2.015 -6.049 16.968 1.00 95.69 186 GLY A O 1
ATOM 1474 N N . VAL A 1 187 ? -1.938 -3.971 16.159 1.00 94.00 187 VAL A N 1
ATOM 1475 C CA . VAL A 1 187 ? -0.481 -3.941 16.062 1.00 94.00 187 VAL A CA 1
ATOM 1476 C C . VAL A 1 187 ? 0.084 -3.326 17.338 1.00 94.00 187 VAL A C 1
ATOM 1478 O O . VAL A 1 187 ? 0.261 -2.116 17.425 1.00 94.00 187 VAL A O 1
ATOM 1481 N N . GLU A 1 188 ? 0.450 -4.189 18.287 1.00 91.88 188 GLU A N 1
ATOM 1482 C CA . GLU A 1 188 ? 0.861 -3.855 19.664 1.00 91.88 188 GLU A CA 1
ATOM 1483 C C . GLU A 1 188 ? 1.723 -2.585 19.819 1.00 91.88 188 GLU A C 1
ATOM 1485 O O . GLU A 1 188 ? 1.424 -1.721 20.640 1.00 91.88 188 GLU A O 1
ATOM 1490 N N . TRP A 1 189 ? 2.783 -2.425 19.014 1.00 90.56 189 TRP A N 1
ATOM 1491 C CA . TRP A 1 189 ? 3.660 -1.250 19.127 1.00 90.56 189 TRP A CA 1
ATOM 1492 C C . TRP A 1 189 ? 2.965 0.061 18.736 1.00 90.56 189 TRP A C 1
ATOM 1494 O O . TRP A 1 189 ? 3.283 1.106 19.295 1.00 90.56 189 TRP A O 1
ATOM 1504 N N . ALA A 1 190 ? 2.043 0.015 17.775 1.00 92.31 190 ALA A N 1
ATOM 1505 C CA . ALA A 1 190 ? 1.279 1.174 17.331 1.00 92.31 190 ALA A CA 1
ATOM 1506 C C . ALA A 1 190 ? 0.094 1.440 18.268 1.00 92.31 190 ALA A C 1
ATOM 1508 O O . ALA A 1 190 ? -0.244 2.598 18.518 1.00 92.31 190 ALA A O 1
ATOM 1509 N N . ASP A 1 191 ? -0.495 0.389 18.839 1.00 91.44 191 ASP A N 1
ATOM 1510 C CA . ASP A 1 191 ? -1.573 0.507 19.823 1.00 91.44 191 ASP A CA 1
ATOM 1511 C C . ASP A 1 191 ? -1.097 1.246 21.084 1.00 91.44 191 ASP A C 1
ATOM 1513 O O . ASP A 1 191 ? -1.851 2.034 21.653 1.00 91.44 191 ASP A O 1
ATOM 1517 N N . GLY A 1 192 ? 0.180 1.100 21.456 1.00 89.12 192 GLY A N 1
ATOM 1518 C CA . GLY A 1 192 ? 0.811 1.855 22.544 1.00 89.12 192 GLY A CA 1
ATOM 1519 C C . GLY A 1 192 ? 1.121 3.334 22.250 1.00 89.12 192 GLY A C 1
ATOM 1520 O O . GLY A 1 192 ? 1.575 4.040 23.151 1.00 89.12 192 GLY A O 1
ATOM 1521 N N . MET A 1 193 ? 0.913 3.821 21.021 1.00 91.56 193 MET A N 1
ATOM 1522 C CA . MET A 1 193 ? 1.158 5.224 20.652 1.00 91.56 193 MET A CA 1
ATOM 1523 C C . MET A 1 193 ? -0.049 6.126 20.970 1.00 91.56 193 MET A C 1
ATOM 1525 O O . MET A 1 193 ? -1.190 5.660 20.917 1.00 91.56 193 MET A O 1
ATOM 1529 N N . PRO A 1 194 ? 0.167 7.433 21.220 1.00 92.88 194 PRO A N 1
ATOM 1530 C CA . PRO A 1 194 ? -0.912 8.420 21.283 1.00 92.88 194 PRO A CA 1
ATOM 1531 C C . PRO A 1 194 ? -1.811 8.375 20.036 1.00 92.88 194 PRO A C 1
ATOM 1533 O O . PRO A 1 194 ? -1.313 8.466 18.915 1.00 92.88 194 PRO A O 1
ATOM 1536 N N . GLY A 1 195 ? -3.127 8.243 20.218 1.00 93.62 195 GLY A N 1
ATOM 1537 C CA . GLY A 1 195 ? -4.092 8.152 19.115 1.00 93.62 195 GLY A CA 1
ATOM 1538 C C . GLY A 1 195 ? -4.206 9.432 18.280 1.00 93.62 195 GLY A C 1
ATOM 1539 O O . GLY A 1 195 ? -3.762 10.509 18.685 1.00 93.62 195 GLY A O 1
ATOM 1540 N N . GLN A 1 196 ? -4.816 9.323 17.100 1.00 93.88 196 GLN A N 1
ATOM 1541 C CA . GLN A 1 196 ? -5.055 10.481 16.231 1.00 93.88 196 GLN A CA 1
ATOM 1542 C C . GLN A 1 196 ? -6.101 11.445 16.824 1.00 93.88 196 GLN A C 1
ATOM 1544 O O . GLN A 1 196 ? -7.076 11.002 17.439 1.00 93.88 196 GLN A O 1
ATOM 1549 N N . PRO A 1 197 ? -5.977 12.767 16.596 1.00 91.12 197 PRO A N 1
ATOM 1550 C CA . PRO A 1 197 ? -7.028 13.719 16.941 1.00 91.12 197 PRO A CA 1
ATOM 1551 C C . PRO A 1 197 ? -8.359 13.345 16.273 1.00 91.12 197 PRO A C 1
ATOM 1553 O O . PRO A 1 197 ? -8.440 13.238 15.051 1.00 91.12 197 PRO A O 1
ATOM 1556 N N . GLY A 1 198 ? -9.407 13.147 17.076 1.00 91.88 198 GLY A N 1
ATOM 1557 C CA . GLY A 1 198 ? -10.726 12.721 16.589 1.00 91.88 198 GLY A CA 1
ATOM 1558 C C . GLY A 1 198 ? -10.862 11.218 16.303 1.00 91.88 198 GLY A C 1
ATOM 1559 O O . GLY A 1 198 ? -11.943 10.784 15.909 1.00 91.88 198 GLY A O 1
ATOM 1560 N N . GLY A 1 199 ? -9.812 10.424 16.530 1.00 94.19 199 GLY A N 1
ATOM 1561 C CA . GLY A 1 199 ? -9.824 8.968 16.393 1.00 94.19 199 GLY A CA 1
ATOM 1562 C C . GLY A 1 199 ? -10.058 8.468 14.963 1.00 94.19 199 GLY A C 1
ATOM 1563 O O . GLY A 1 199 ? -9.713 9.128 13.981 1.00 94.19 199 GLY A O 1
ATOM 1564 N N . ALA A 1 200 ? -10.674 7.291 14.840 1.00 95.50 200 ALA A N 1
ATOM 1565 C CA . ALA A 1 200 ? -10.912 6.623 13.559 1.00 95.50 200 ALA A CA 1
ATOM 1566 C C . ALA A 1 200 ? -12.027 7.255 12.696 1.00 95.50 200 ALA A C 1
ATOM 1568 O O . ALA A 1 200 ? -12.008 7.112 11.474 1.00 95.50 200 ALA A O 1
ATOM 1569 N N . ALA A 1 201 ? -12.994 7.972 13.283 1.00 96.69 201 ALA A N 1
ATOM 1570 C CA . ALA A 1 201 ? -14.183 8.438 12.554 1.00 96.69 201 ALA A CA 1
ATOM 1571 C C . ALA A 1 201 ? -13.876 9.425 11.399 1.00 96.69 201 ALA A C 1
ATOM 1573 O O . ALA A 1 201 ? -14.386 9.219 10.292 1.00 96.69 201 ALA A O 1
ATOM 1574 N N . PRO A 1 202 ? -13.010 10.449 11.566 1.00 97.19 202 PRO A N 1
ATOM 1575 C CA . PRO A 1 202 ? -12.599 11.306 10.452 1.00 97.19 202 PRO A CA 1
ATOM 1576 C C . PRO A 1 202 ? -11.850 10.541 9.352 1.00 97.19 202 PRO A C 1
ATOM 1578 O O . PRO A 1 202 ? -12.007 10.844 8.169 1.00 97.19 202 PRO A O 1
ATOM 1581 N N . LEU A 1 203 ? -11.057 9.531 9.729 1.00 97.62 203 LEU A N 1
ATOM 1582 C CA . LEU A 1 203 ? -10.319 8.690 8.783 1.00 97.62 203 LEU A CA 1
ATOM 1583 C C . LEU A 1 203 ? -11.274 7.821 7.961 1.00 97.62 203 LEU A C 1
ATOM 1585 O O . LEU A 1 203 ? -11.142 7.764 6.741 1.00 97.62 203 LEU A O 1
ATOM 1589 N N . HIS A 1 204 ? -12.280 7.227 8.607 1.00 97.81 204 HIS A N 1
ATOM 1590 C CA . HIS A 1 204 ? -13.346 6.478 7.945 1.00 97.81 204 HIS A CA 1
ATOM 1591 C C . HIS A 1 204 ? -14.067 7.342 6.899 1.00 97.81 204 HIS A C 1
ATOM 1593 O O . HIS A 1 204 ? -14.206 6.946 5.742 1.00 97.81 204 HIS 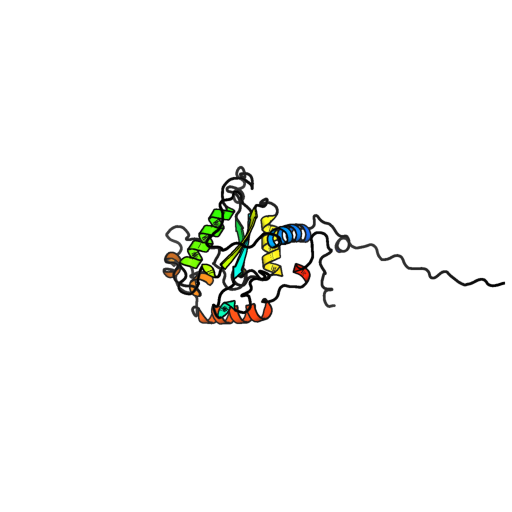A O 1
ATOM 1599 N N . ALA A 1 205 ? -14.481 8.558 7.270 1.00 97.75 205 ALA A N 1
ATOM 1600 C CA . ALA A 1 205 ? -15.132 9.485 6.343 1.00 97.75 205 ALA A CA 1
ATOM 1601 C C . ALA A 1 205 ? -14.230 9.849 5.147 1.00 97.75 205 ALA A C 1
ATOM 1603 O O . ALA A 1 205 ? -14.700 9.884 4.007 1.00 97.75 205 ALA A O 1
ATOM 1604 N N . ALA A 1 206 ? -12.933 10.068 5.387 1.00 98.12 206 ALA A N 1
ATOM 1605 C CA . ALA A 1 206 ? -11.964 10.367 4.335 1.00 98.12 206 ALA A CA 1
ATOM 1606 C C . ALA A 1 206 ? -11.758 9.187 3.368 1.00 98.12 206 ALA A C 1
ATOM 1608 O O . ALA A 1 206 ? -11.686 9.396 2.158 1.00 98.12 206 ALA A O 1
ATOM 1609 N N . VAL A 1 207 ? -11.712 7.951 3.878 1.00 98.38 207 VAL A N 1
ATOM 1610 C CA . VAL A 1 207 ? -11.618 6.726 3.062 1.00 98.38 207 VAL A CA 1
ATOM 1611 C C . VAL A 1 207 ? -12.835 6.585 2.158 1.00 98.38 207 VAL A C 1
ATOM 1613 O O . VAL A 1 207 ? -12.679 6.406 0.951 1.00 98.38 207 VAL A O 1
ATOM 1616 N N . VAL A 1 208 ? -14.040 6.738 2.715 1.00 98.19 208 VAL A N 1
ATOM 1617 C CA . VAL A 1 208 ? -15.290 6.665 1.945 1.00 98.19 208 VAL A CA 1
ATOM 1618 C C . VAL A 1 208 ? -15.321 7.732 0.850 1.00 98.19 208 VAL A C 1
ATOM 1620 O O . VAL A 1 208 ? -15.655 7.430 -0.295 1.00 98.19 208 VAL A O 1
ATOM 1623 N N . ALA A 1 209 ? -14.961 8.978 1.170 1.00 98.06 209 ALA A N 1
ATOM 1624 C CA . ALA A 1 209 ? -14.916 10.059 0.186 1.00 98.06 209 ALA A CA 1
ATOM 1625 C C . ALA A 1 209 ? -13.900 9.779 -0.935 1.00 98.06 209 ALA A C 1
ATOM 1627 O O . ALA A 1 209 ? -14.197 10.001 -2.106 1.00 98.06 209 ALA A O 1
ATOM 1628 N N . HIS A 1 210 ? -12.726 9.247 -0.588 1.00 98.25 210 HIS A N 1
ATOM 1629 C CA . HIS A 1 210 ? -11.670 8.926 -1.548 1.00 98.25 210 HIS A CA 1
ATOM 1630 C C . HIS A 1 210 ? -12.054 7.776 -2.480 1.00 98.25 210 HIS A C 1
ATOM 1632 O O . HIS A 1 210 ? -11.909 7.891 -3.694 1.00 98.25 210 HIS A O 1
ATOM 1638 N N . LEU A 1 211 ? -12.584 6.679 -1.938 1.00 97.06 211 LEU A N 1
ATOM 1639 C CA . LEU A 1 211 ? -12.943 5.502 -2.733 1.00 97.06 211 LEU A CA 1
ATOM 1640 C C . LEU A 1 211 ? -14.173 5.730 -3.618 1.00 97.06 211 LEU A C 1
ATOM 1642 O O . LEU A 1 211 ? -14.298 5.079 -4.652 1.00 97.06 211 LEU A O 1
ATOM 1646 N N . LYS A 1 212 ? -15.030 6.709 -3.300 1.00 96.00 212 LYS A N 1
ATOM 1647 C CA . LYS A 1 212 ? -16.063 7.186 -4.237 1.00 96.00 212 LYS A CA 1
ATOM 1648 C C . LYS A 1 212 ? -15.477 7.794 -5.516 1.00 96.00 212 LYS A C 1
ATOM 1650 O O . LYS A 1 212 ? -16.126 7.728 -6.551 1.00 96.00 212 LYS A O 1
ATOM 1655 N N . LEU A 1 213 ? -14.283 8.386 -5.448 1.00 94.88 213 LEU A N 1
ATOM 1656 C CA . LEU A 1 213 ? -13.629 9.054 -6.581 1.00 94.88 213 LEU A CA 1
ATOM 1657 C C . LEU A 1 213 ? -12.585 8.173 -7.284 1.00 94.88 213 LEU A C 1
ATOM 1659 O O . LEU A 1 213 ? -12.292 8.393 -8.454 1.00 94.88 213 LEU A O 1
ATOM 1663 N N . HIS A 1 214 ? -12.002 7.205 -6.573 1.00 93.94 214 HIS A N 1
ATOM 1664 C CA . HIS A 1 214 ? -10.809 6.474 -7.014 1.00 93.94 214 HIS A CA 1
ATOM 1665 C C . HIS A 1 214 ? -10.951 4.942 -6.920 1.00 93.94 214 HIS A C 1
ATOM 1667 O O . HIS A 1 214 ? -9.978 4.243 -6.648 1.00 93.94 214 HIS A O 1
ATOM 1673 N N . SER A 1 215 ? -12.159 4.408 -7.121 1.00 91.81 215 SER A N 1
ATOM 1674 C CA . SER A 1 215 ? -12.424 2.955 -7.160 1.00 91.81 215 SER A CA 1
ATOM 1675 C C . SER A 1 215 ? -12.378 2.340 -8.561 1.00 91.81 215 SER A C 1
ATOM 1677 O O . SER A 1 215 ? -12.427 1.120 -8.702 1.00 91.81 215 SER A O 1
ATOM 1679 N N . THR A 1 216 ? -12.232 3.159 -9.600 1.00 88.25 216 THR A N 1
ATOM 1680 C CA . THR A 1 216 ? -12.118 2.716 -10.993 1.00 88.25 216 THR A CA 1
ATOM 1681 C C . THR A 1 216 ? -10.750 3.086 -11.561 1.00 88.25 216 THR A C 1
ATOM 1683 O O . THR A 1 216 ? -10.284 4.202 -11.309 1.00 88.25 216 THR A O 1
ATOM 1686 N N . PRO A 1 217 ? -10.092 2.196 -12.328 1.00 78.06 217 PRO A N 1
ATOM 1687 C CA . PRO A 1 217 ? -8.818 2.520 -12.961 1.00 78.06 217 PRO A CA 1
ATOM 1688 C C . PRO A 1 217 ? -8.989 3.679 -13.957 1.00 78.06 217 PRO A C 1
ATOM 1690 O O . PRO A 1 217 ? -10.012 3.746 -14.642 1.00 78.06 217 PRO A O 1
ATOM 1693 N N . PRO A 1 218 ? -8.017 4.604 -14.055 1.00 74.25 218 PRO A N 1
ATOM 1694 C CA . PRO A 1 218 ? -8.030 5.616 -15.103 1.00 74.25 218 PRO A CA 1
ATOM 1695 C C . PRO A 1 218 ? -7.798 4.957 -16.471 1.00 74.25 218 PRO A C 1
ATOM 1697 O O . PRO A 1 218 ? -6.996 4.031 -16.578 1.00 74.25 218 PRO A O 1
ATOM 1700 N N . ALA A 1 219 ? -8.427 5.477 -17.532 1.00 64.06 219 ALA A N 1
ATOM 1701 C CA . ALA A 1 219 ? -8.273 4.961 -18.902 1.00 64.06 219 ALA A CA 1
ATOM 1702 C C . ALA A 1 219 ? -6.799 4.902 -19.362 1.00 64.06 219 ALA A C 1
ATOM 1704 O O . ALA A 1 219 ? -6.400 4.036 -20.134 1.00 64.06 219 ALA A O 1
ATOM 1705 N N . SER A 1 220 ? -5.957 5.792 -18.833 1.00 58.62 220 SER A N 1
ATOM 1706 C CA . SER A 1 220 ? -4.514 5.849 -19.095 1.00 58.62 220 SER A CA 1
ATOM 1707 C C . SER A 1 220 ? -3.744 4.616 -18.598 1.00 58.62 220 SER A C 1
ATOM 1709 O O . SER A 1 220 ? -2.653 4.350 -19.098 1.00 58.62 220 SER A O 1
ATOM 1711 N N . ALA A 1 221 ? -4.285 3.873 -17.624 1.00 54.72 221 ALA A N 1
ATOM 1712 C CA . ALA A 1 221 ? -3.671 2.666 -17.071 1.00 54.72 221 ALA A CA 1
ATOM 1713 C C . ALA A 1 221 ? -3.938 1.404 -17.916 1.00 54.72 221 ALA A C 1
ATOM 1715 O O . ALA A 1 221 ? -3.337 0.364 -17.653 1.00 54.72 221 ALA A O 1
ATOM 1716 N N . GLU A 1 222 ? -4.800 1.487 -18.937 1.00 53.31 222 GLU A N 1
ATOM 1717 C CA . GLU A 1 222 ? -5.101 0.379 -19.859 1.00 53.31 222 GLU A CA 1
ATOM 1718 C C . GLU A 1 222 ? -4.128 0.308 -21.057 1.00 53.31 222 GLU A C 1
ATOM 1720 O O . GLU A 1 222 ? -4.136 -0.661 -21.817 1.00 53.31 222 GLU A O 1
ATOM 1725 N N . GLY A 1 223 ? -3.264 1.317 -21.229 1.00 52.12 223 GLY A N 1
ATOM 1726 C CA . GLY A 1 223 ? -2.303 1.401 -22.331 1.00 52.12 223 GLY A CA 1
ATOM 1727 C C . GLY A 1 223 ? -1.097 0.466 -22.174 1.00 52.12 223 GLY A C 1
ATOM 1728 O O . GLY A 1 223 ? -0.487 0.371 -21.109 1.00 52.12 223 GLY A O 1
ATOM 1729 N N . GLY A 1 224 ? -0.720 -0.208 -23.264 1.00 54.31 224 GLY A N 1
ATOM 1730 C CA . GLY A 1 224 ? 0.479 -1.051 -23.333 1.00 54.31 224 GLY A CA 1
ATOM 1731 C C . GLY A 1 224 ? 1.792 -0.253 -23.442 1.00 54.31 224 GLY A C 1
ATOM 1732 O O . GLY A 1 224 ? 1.782 0.953 -23.714 1.00 54.31 224 GLY A O 1
ATOM 1733 N N . PRO A 1 225 ? 2.955 -0.909 -23.272 1.00 54.25 225 PRO A N 1
ATOM 1734 C CA . PRO A 1 225 ? 4.256 -0.259 -23.351 1.00 54.25 225 PRO A CA 1
ATOM 1735 C C . PRO A 1 225 ? 4.468 0.291 -24.765 1.00 54.25 225 PRO A C 1
ATOM 1737 O O . PRO A 1 225 ? 4.200 -0.387 -25.754 1.00 54.25 225 PRO A O 1
ATOM 1740 N N . GLY A 1 226 ? 4.953 1.529 -24.868 1.00 52.78 226 GLY A N 1
ATOM 1741 C CA . GLY A 1 226 ? 5.228 2.165 -26.161 1.00 52.78 226 GLY A CA 1
ATOM 1742 C C . GLY A 1 226 ? 4.076 2.977 -26.758 1.00 52.78 226 GLY A C 1
ATOM 1743 O O . GLY A 1 226 ? 4.303 3.683 -27.737 1.00 52.78 226 GLY A O 1
ATOM 1744 N N . GLN A 1 227 ? 2.867 2.937 -26.187 1.00 53.56 227 GLN A N 1
ATOM 1745 C CA . GLN A 1 227 ? 1.800 3.837 -26.626 1.00 53.56 227 GLN A CA 1
ATOM 1746 C C . GLN A 1 227 ? 2.007 5.239 -26.032 1.00 53.56 227 GLN A C 1
ATOM 1748 O O . GLN A 1 227 ? 2.321 5.355 -24.842 1.00 53.56 227 GLN A O 1
ATOM 1753 N N . PRO A 1 228 ? 1.859 6.318 -26.827 1.00 50.81 228 PRO A N 1
ATOM 1754 C CA . PRO A 1 228 ? 1.818 7.660 -26.270 1.00 50.81 228 PRO A CA 1
ATOM 1755 C C . PRO A 1 228 ? 0.649 7.701 -25.287 1.00 50.81 228 PRO A C 1
ATOM 1757 O O . PRO A 1 228 ? -0.491 7.436 -25.666 1.00 50.81 228 PRO A O 1
ATOM 1760 N N . GLY A 1 229 ? 0.941 7.963 -24.010 1.00 50.81 229 GLY A N 1
ATOM 1761 C CA . GLY A 1 229 ? -0.114 8.153 -23.021 1.00 50.81 229 GLY A CA 1
ATOM 1762 C C . GLY A 1 229 ? -1.068 9.223 -23.538 1.00 50.81 229 GLY A C 1
ATOM 1763 O O . GLY A 1 229 ? -0.604 10.233 -24.068 1.00 50.81 229 GLY A O 1
ATOM 1764 N N . ILE A 1 230 ? -2.377 8.987 -23.424 1.00 46.34 230 ILE A N 1
ATOM 1765 C CA . ILE A 1 230 ? -3.387 9.998 -23.738 1.00 46.34 230 ILE A CA 1
ATOM 1766 C C . ILE A 1 230 ? -3.122 11.155 -22.776 1.00 46.34 230 ILE A C 1
ATOM 1768 O O . ILE A 1 230 ? -3.458 11.091 -21.595 1.00 46.34 230 ILE A O 1
ATOM 1772 N N . THR A 1 231 ? -2.401 12.168 -23.245 1.00 43.81 231 THR A N 1
ATOM 1773 C CA . THR A 1 231 ? -2.268 13.426 -22.529 1.00 43.81 231 THR A CA 1
ATOM 1774 C C . THR A 1 231 ? -3.625 14.087 -22.641 1.00 43.81 231 THR A C 1
ATOM 1776 O O . THR A 1 231 ? -4.005 14.489 -23.743 1.00 43.81 231 THR A O 1
ATOM 1779 N N . ASP A 1 232 ? -4.365 14.153 -21.536 1.00 37.16 232 ASP A N 1
ATOM 1780 C CA . ASP A 1 232 ? -5.558 14.987 -21.485 1.00 37.16 232 ASP A CA 1
ATOM 1781 C C . ASP A 1 232 ? -5.169 16.391 -21.968 1.00 37.16 232 ASP A C 1
ATOM 1783 O O . ASP A 1 232 ? -4.194 16.964 -21.460 1.00 37.16 232 ASP A O 1
ATOM 1787 N N . PRO A 1 233 ? -5.868 16.952 -22.968 1.00 37.50 233 PRO A N 1
ATOM 1788 C CA . PRO A 1 233 ? -5.655 18.337 -23.326 1.00 37.50 233 PRO A CA 1
ATOM 1789 C C . PRO A 1 233 ? -6.044 19.176 -22.107 1.00 37.50 233 PRO A C 1
ATOM 1791 O O . PRO A 1 233 ? -7.187 19.138 -21.653 1.00 37.50 233 PRO A O 1
ATOM 1794 N N . HIS A 1 234 ? -5.072 19.897 -21.544 1.00 33.12 234 HIS A N 1
ATOM 1795 C CA . HIS A 1 234 ? -5.321 20.869 -20.484 1.00 33.12 234 HIS A CA 1
ATOM 1796 C C . HIS A 1 234 ? -6.501 21.775 -20.882 1.00 33.12 234 HIS A C 1
ATOM 1798 O O . HIS A 1 234 ? -6.509 22.271 -22.013 1.00 33.12 234 HIS A O 1
ATOM 1804 N N . PRO A 1 235 ? -7.489 22.009 -19.997 1.00 40.69 235 PRO A N 1
ATOM 1805 C CA . PRO A 1 235 ? -8.532 22.976 -20.288 1.00 40.69 235 PRO A CA 1
ATOM 1806 C C . PRO A 1 235 ? -7.898 24.371 -20.333 1.00 40.69 235 PRO A C 1
ATOM 1808 O O . PRO A 1 235 ? -7.109 24.729 -19.455 1.00 40.69 235 PRO A O 1
ATOM 1811 N N . VAL A 1 236 ? -8.214 25.092 -21.409 1.00 43.53 236 VAL A N 1
ATOM 1812 C CA . VAL A 1 236 ? -7.802 26.476 -21.688 1.00 43.53 236 VAL A CA 1
ATOM 1813 C C . VAL A 1 236 ? -8.498 27.439 -20.734 1.00 43.53 236 VAL A C 1
ATOM 1815 O O . VAL A 1 236 ? -9.707 27.229 -20.484 1.00 43.53 236 VAL A O 1
#

Sequence (236 aa):
MSESPESSGAIPPAPAGRDSIYDPLRRENLGRSVLWALVSTQAVPLGEIPDFRGSGIYAIYYTGDHELYQPISSSMFHIPIYVGKADPKGSRKGETVGHAWEGHKLRDRLRAHSRKIDKALDLELGHFHARFLPADDLFTPMAERLMISELRPVWNVVLEGFGVNRQGSGRESNQLRPKWHELHPGVEWADGMPGQPGGAAPLHAAVVAHLKLHSTPPASAEGGPGQPGITDPHPV

Mean predicted aligned error: 9.49 Å

Radius of gyration: 22.53 Å; Cα contacts (8 Å, |Δi|>4): 375; chains: 1; bounding box: 46×44×96 Å

InterPro domains:
  IPR018575 Restriction endonuclease, type II, Eco29kI, GIY-YIG domain [PF09517] (52-210)

Organism: NCBI:txid285578